Protein AF-A0A9D8MTD0-F1 (afdb_monomer_lite)

pLDDT: mean 88.59, std 18.64, range [21.0, 98.81]

Foldseek 3Di:
DDFDDDVVDDGDDDDDDPDDPDDPPDDDPPQPDADDDDDDDVVQVWAWDPDPDPDNNDTGTDRVLVVVLQCDFAAWNDFALFDWDQAPVLKIKTKTAFTWWGGFDPDPVRDNPATDTAGMFIWIFHADPVSHRHRDNVRTQTPFQALDCDDNPDHRHRYGAHPDAQPPFPDDPVCSNNRDYGDAKGWDWFDWDADPQKIKTKTFIFGQDDPDGGATAAIKIWIAHCPDDRPDPRHRDTPDMDSPLPRGDRFQFRSEWDCDPVFKIKTKGWDWACPDPPDPGTFTAIFIKIAPGSPPSHQIWGFWADPVRDTDTDRDDDDPVGRSSRGPDPARFGDWYWDDDDQKIKTWTHHPPVHPDIDIDIDSPD

Secondary structure (DSSP, 8-state):
-----BTTTB---------------S---TTS-PPPPP---GGG-EEEE---SS-TT--EEEEHHHHHHH--SEEEEEES--EEEE-TTS-EEEEESSEEEEEE-SSTT--EEEEE--S-EEEEEPB-TTSSBP-SGGGEEE--EESBSS-TTSTTBT-EE-SS--TT-SS-HHHHHTT---SSEEEEEEEEEEETTEEEEEEEEEE--SSSSSEEEEEEEEEEE--S-TTSSSTT-EEEEEEEEES--SS-TTSEEEE-TTS-EEEEEEEEE-SSTT-SS-EEEEEEEEESSSSTTSPEEEEEE-TTS-EEEESSPPPHHHHHH--S-SS-EEEEEEEEETTEEEEEEEETTT-S-EEEEEES--

Radius of gyration: 21.89 Å; chains: 1; bounding box: 50×55×57 Å

Sequence (366 aa):
MRYFLLFSLFCFLPFSRARAQGDLTHEVEADTLRWPVPHPDASWKLEYLPHNNANHNVYVYKDKLYDGLFTRTLGWNGGDGVQTTALPDGNVFWSFNDSFYGKATNNPTRIRQSCNFPRNTIMVQTPGDDGLPGTKTTNLKWLADFVQRTNSSGSGYYHARTHLRHPKGEKTDAQIRNGEIDQTYLYWAGDGTVVDGQLQVLWAGVYNGTENLMQSDNRALAIYSLEGKPGSSTYLKLLSVDHNFFEKDPIGYGQTLWEDEDGHTYLYACNQFKKNPDDALNTSSPVVARSQTHDLRSPWEYYVADANGNFHWQSTYPTTTEVNRSAISSRSVSTAWVFKEDDWYYMTAQGYVFGKQLYIMRSRNP

Structure (mmCIF, N/CA/C/O backbone):
data_AF-A0A9D8MTD0-F1
#
_entry.id   AF-A0A9D8MTD0-F1
#
loop_
_atom_site.group_PDB
_atom_site.id
_atom_site.type_symbol
_atom_site.label_atom_id
_atom_site.label_alt_id
_atom_site.label_comp_id
_atom_site.label_asym_id
_atom_site.label_entity_id
_atom_site.label_seq_id
_atom_site.pdbx_PDB_ins_code
_atom_site.Cartn_x
_atom_site.Cartn_y
_atom_site.Cartn_z
_atom_site.occupancy
_atom_site.B_iso_or_equiv
_atom_site.auth_seq_id
_atom_site.auth_comp_id
_atom_site.auth_asym_id
_atom_site.auth_atom_id
_atom_site.pdbx_PDB_model_num
ATOM 1 N N . MET A 1 1 ? -15.990 -15.022 -4.631 1.00 21.00 1 MET A N 1
ATOM 2 C CA . MET A 1 1 ? -14.686 -15.709 -4.503 1.00 21.00 1 MET A CA 1
ATOM 3 C C . MET A 1 1 ? -13.608 -14.727 -4.920 1.00 21.00 1 MET A C 1
ATOM 5 O O . MET A 1 1 ? -13.395 -14.543 -6.110 1.00 21.00 1 MET A O 1
ATOM 9 N N . ARG A 1 2 ? -13.031 -14.004 -3.957 1.00 23.52 2 ARG A N 1
ATOM 10 C CA . ARG A 1 2 ? -11.928 -13.060 -4.178 1.00 23.52 2 ARG A CA 1
ATOM 11 C C . ARG A 1 2 ? -10.655 -13.721 -3.643 1.00 23.52 2 ARG A C 1
ATOM 13 O O . ARG A 1 2 ? -10.682 -14.273 -2.548 1.00 23.52 2 ARG A O 1
ATOM 20 N N . TYR A 1 3 ? -9.587 -13.724 -4.433 1.00 24.22 3 TYR A N 1
ATOM 21 C CA . TYR A 1 3 ? -8.282 -14.237 -4.020 1.00 24.22 3 TYR A CA 1
ATOM 22 C C . TYR A 1 3 ? -7.582 -13.159 -3.184 1.00 24.22 3 TYR A C 1
ATOM 24 O O . TYR A 1 3 ? -7.272 -12.093 -3.709 1.00 24.22 3 TYR A O 1
ATOM 32 N N . PHE A 1 4 ? -7.346 -13.423 -1.898 1.00 27.61 4 PHE A N 1
ATOM 33 C CA . PHE A 1 4 ? -6.480 -12.598 -1.054 1.00 27.61 4 PHE A CA 1
ATOM 34 C C . PHE A 1 4 ? -5.044 -13.130 -1.153 1.00 27.61 4 PHE A C 1
ATOM 36 O O . PHE A 1 4 ? -4.772 -14.257 -0.740 1.00 27.61 4 PHE A O 1
ATOM 43 N N . LEU A 1 5 ? -4.125 -12.333 -1.709 1.00 27.44 5 LEU A N 1
ATOM 44 C CA . LEU A 1 5 ? -2.683 -12.593 -1.664 1.00 27.44 5 LEU A CA 1
ATOM 45 C C . LEU A 1 5 ? -2.026 -11.608 -0.697 1.00 27.44 5 LEU A C 1
ATOM 47 O O . LEU A 1 5 ? -1.691 -10.481 -1.053 1.00 27.44 5 LEU A O 1
ATOM 51 N N . LEU A 1 6 ? -1.830 -12.050 0.543 1.00 27.41 6 LEU A N 1
ATOM 52 C CA . LEU A 1 6 ? -1.091 -11.298 1.547 1.00 27.41 6 LEU A CA 1
ATOM 53 C C . LEU A 1 6 ? 0.415 -11.596 1.420 1.00 27.41 6 LEU A C 1
ATOM 55 O O . LEU A 1 6 ? 0.845 -12.734 1.618 1.00 27.41 6 LEU A O 1
ATOM 59 N N . PHE A 1 7 ? 1.226 -10.574 1.121 1.00 35.91 7 PHE A N 1
ATOM 60 C CA . PHE A 1 7 ? 2.695 -10.621 1.210 1.00 35.91 7 PHE A CA 1
ATOM 61 C C . PHE A 1 7 ? 3.149 -10.098 2.586 1.00 35.91 7 PHE A C 1
ATOM 63 O O . PHE A 1 7 ? 3.743 -9.043 2.739 1.00 35.91 7 PHE A O 1
ATOM 70 N N . SER A 1 8 ? 2.779 -10.786 3.662 1.00 27.61 8 SER A N 1
ATOM 71 C CA . SER A 1 8 ? 3.670 -11.737 4.333 1.00 27.61 8 SER A CA 1
ATOM 72 C C . SER A 1 8 ? 3.089 -13.145 4.242 1.00 27.61 8 SER A C 1
ATOM 74 O O . SER A 1 8 ? 2.338 -13.564 5.109 1.00 27.61 8 SER A O 1
ATOM 76 N N . LEU A 1 9 ? 3.417 -13.822 3.144 1.00 33.41 9 LEU A N 1
ATOM 77 C CA . LEU A 1 9 ? 3.123 -15.214 2.810 1.00 33.41 9 LEU A CA 1
ATOM 78 C C . LEU A 1 9 ? 2.033 -15.933 3.635 1.00 33.41 9 LEU A C 1
ATOM 80 O O . LEU A 1 9 ? 2.331 -16.812 4.441 1.00 33.41 9 LEU A O 1
ATOM 84 N N . PHE A 1 10 ? 0.766 -15.630 3.359 1.00 31.62 10 PHE A N 1
ATOM 85 C CA . PHE A 1 10 ? -0.343 -16.535 3.666 1.00 31.62 10 PHE A CA 1
ATOM 86 C C . PHE A 1 10 ? -1.367 -16.486 2.527 1.00 31.62 10 PHE A C 1
ATOM 88 O O . PHE A 1 10 ? -2.197 -15.585 2.457 1.00 31.62 10 PHE A O 1
ATOM 95 N N . CYS A 1 11 ? -1.306 -17.467 1.624 1.00 26.83 11 CYS A N 1
ATOM 96 C CA . CYS A 1 11 ? -2.447 -17.822 0.783 1.00 26.83 11 CYS A CA 1
ATOM 97 C C . CYS A 1 11 ? -3.346 -18.755 1.599 1.00 26.83 11 CYS A C 1
ATOM 99 O O . CYS A 1 11 ? -2.949 -19.885 1.894 1.00 26.83 11 CYS A O 1
ATOM 101 N N . PHE A 1 12 ? -4.555 -18.313 1.942 1.00 28.84 12 PHE A N 1
ATOM 102 C CA . PHE A 1 12 ? -5.610 -19.243 2.334 1.00 28.84 12 PHE A CA 1
ATOM 103 C C . PHE A 1 12 ? -6.118 -19.928 1.062 1.00 28.84 12 PHE A C 1
ATOM 105 O O . PHE A 1 12 ? -6.697 -19.294 0.181 1.00 28.84 12 PHE A O 1
ATOM 112 N N . LEU A 1 13 ? -5.832 -21.223 0.923 1.00 25.95 13 LEU A N 1
ATOM 113 C CA . LEU A 1 13 ? -6.377 -22.034 -0.162 1.00 25.95 13 LEU A CA 1
ATOM 114 C C . LEU A 1 13 ? -7.880 -22.243 0.074 1.00 25.95 13 LEU A C 1
ATOM 116 O O . LEU A 1 13 ? -8.247 -22.685 1.165 1.00 25.95 13 LEU A O 1
ATOM 120 N N . PRO A 1 14 ? -8.754 -22.016 -0.923 1.00 24.61 14 PRO A N 1
ATOM 121 C CA . PRO A 1 14 ? -10.145 -22.425 -0.820 1.00 24.61 14 PRO A CA 1
ATOM 122 C C . PRO A 1 14 ? -10.208 -23.957 -0.884 1.00 24.61 14 PRO A C 1
ATOM 124 O O . PRO A 1 14 ? -10.079 -24.553 -1.953 1.00 24.61 14 PRO A O 1
ATOM 127 N N . PHE A 1 15 ? -10.397 -24.622 0.257 1.00 28.58 15 PHE A N 1
ATOM 128 C CA . PHE A 1 15 ? -10.747 -26.041 0.262 1.00 28.58 15 PHE A CA 1
ATOM 129 C C . PHE A 1 15 ? -12.223 -26.203 -0.117 1.00 28.58 15 PHE A C 1
ATOM 131 O O . PHE A 1 15 ? -13.122 -25.618 0.486 1.00 28.58 15 PHE A O 1
ATOM 138 N N . SER A 1 16 ? -12.485 -27.036 -1.124 1.00 27.06 16 SER A N 1
ATOM 139 C CA . SER A 1 16 ? -13.826 -27.515 -1.451 1.00 27.06 16 SER A CA 1
ATOM 140 C C . SER A 1 16 ? -14.467 -28.169 -0.221 1.00 27.06 16 SER A C 1
ATOM 142 O O . SER A 1 16 ? -13.883 -29.081 0.366 1.00 27.06 16 SER A O 1
ATOM 144 N N . ARG A 1 17 ? -15.677 -27.716 0.136 1.00 29.31 17 ARG A N 1
ATOM 145 C CA . ARG A 1 17 ? -16.521 -28.228 1.229 1.00 29.31 17 ARG A CA 1
ATOM 146 C C . ARG A 1 17 ? -16.518 -29.761 1.314 1.00 29.31 17 ARG A C 1
ATOM 148 O O . ARG A 1 17 ? -17.195 -30.423 0.531 1.00 29.31 17 ARG A O 1
ATOM 155 N N . ALA A 1 18 ? -15.892 -30.305 2.354 1.00 26.88 18 ALA A N 1
ATOM 156 C CA . ALA A 1 18 ? -16.340 -31.550 2.968 1.00 26.88 18 ALA A CA 1
ATOM 157 C C . ALA A 1 18 ? -17.270 -31.170 4.129 1.00 26.88 18 ALA A C 1
ATOM 159 O O . ALA A 1 18 ? -16.836 -30.712 5.182 1.00 26.88 18 ALA A O 1
ATOM 160 N N . ARG A 1 19 ? -18.580 -31.278 3.896 1.00 28.72 19 ARG A N 1
ATOM 161 C CA . ARG A 1 19 ? -19.628 -30.973 4.874 1.00 28.72 19 ARG A CA 1
ATOM 162 C C . ARG A 1 19 ? -19.646 -32.086 5.928 1.00 28.72 19 ARG A C 1
ATOM 164 O O . ARG A 1 19 ? -20.266 -33.119 5.705 1.00 28.72 19 ARG A O 1
ATOM 171 N N . ALA A 1 20 ? -18.983 -31.889 7.063 1.00 30.42 20 ALA A N 1
ATOM 172 C CA . ALA A 1 20 ? -19.260 -32.692 8.249 1.00 30.42 20 ALA A CA 1
ATOM 173 C C . ALA A 1 20 ? -20.511 -32.108 8.921 1.00 30.42 20 ALA A C 1
ATOM 175 O O . ALA A 1 20 ? -20.447 -31.105 9.624 1.00 30.42 20 ALA A O 1
ATOM 176 N N . GLN A 1 21 ? -21.677 -32.692 8.637 1.00 31.89 21 GLN A N 1
ATOM 177 C CA . GLN A 1 21 ? -22.849 -32.523 9.493 1.00 31.89 21 GLN A CA 1
ATOM 178 C C . GLN A 1 21 ? -22.559 -33.243 10.813 1.00 31.89 21 GLN A C 1
ATOM 180 O O . GLN A 1 21 ? -22.499 -34.468 10.850 1.00 31.89 21 GLN A O 1
ATOM 185 N N . GLY A 1 22 ? -22.363 -32.475 11.878 1.00 29.84 22 GLY A N 1
ATOM 186 C CA . GLY A 1 22 ? -22.233 -32.978 13.237 1.00 29.84 22 GLY A CA 1
ATOM 187 C C . GLY A 1 22 ? -22.538 -31.848 14.205 1.00 29.84 22 GLY A C 1
ATOM 188 O O . GLY A 1 22 ? -21.856 -30.829 14.197 1.00 29.84 22 GLY A O 1
ATOM 189 N N . ASP A 1 23 ? -23.607 -32.019 14.969 1.00 33.50 23 ASP A N 1
ATOM 190 C CA . ASP A 1 23 ? -24.075 -31.124 16.022 1.00 33.50 23 ASP A CA 1
ATOM 191 C C . ASP A 1 23 ? -22.953 -30.930 17.065 1.00 33.50 23 ASP A C 1
ATOM 193 O O . ASP A 1 23 ? -22.562 -31.877 17.750 1.00 33.50 23 ASP A O 1
ATOM 197 N N . LEU A 1 24 ? -22.359 -29.735 17.143 1.00 37.22 24 LEU A N 1
ATOM 198 C CA . LEU A 1 24 ? -21.260 -29.431 18.069 1.00 37.22 24 LEU A CA 1
ATOM 199 C C . LEU A 1 24 ? -21.817 -28.854 19.376 1.00 37.22 24 LEU A C 1
ATOM 201 O O . LEU A 1 24 ? -21.651 -27.674 19.672 1.00 37.22 24 LEU A O 1
ATOM 205 N N . THR A 1 25 ? -22.462 -29.702 20.179 1.00 34.28 25 THR A N 1
ATOM 206 C CA . THR A 1 25 ? -22.803 -29.406 21.585 1.00 34.28 25 THR A CA 1
ATOM 207 C C . THR A 1 25 ? -21.824 -30.024 22.584 1.00 34.28 25 THR A C 1
ATOM 209 O O . THR A 1 25 ? -22.186 -30.265 23.732 1.00 34.28 25 THR A O 1
ATOM 212 N N . HIS A 1 26 ? -20.576 -30.278 22.187 1.00 34.25 26 HIS A N 1
ATOM 213 C CA . HIS A 1 26 ? -19.542 -30.746 23.107 1.00 34.25 26 HIS A CA 1
ATOM 214 C C . HIS A 1 26 ? -18.204 -30.062 22.820 1.00 34.25 26 HIS A C 1
ATOM 216 O O . HIS A 1 26 ? -17.711 -30.096 21.693 1.00 34.25 26 HIS A O 1
ATOM 222 N N . GLU A 1 27 ? -17.625 -29.453 23.859 1.00 41.53 27 GLU A N 1
ATOM 223 C CA . GLU A 1 27 ? -16.211 -29.084 23.925 1.00 41.53 27 GLU A CA 1
ATOM 224 C C . GLU A 1 27 ? -15.374 -30.358 23.754 1.00 41.53 27 GLU A C 1
ATOM 226 O O . GLU A 1 27 ? -15.058 -31.062 24.709 1.00 41.53 27 GLU A O 1
ATOM 231 N N . VAL A 1 28 ? -15.064 -30.705 22.507 1.00 39.94 28 VAL A N 1
ATOM 232 C CA . VAL A 1 28 ? -14.014 -31.674 22.206 1.00 39.94 28 VAL A CA 1
ATOM 233 C C . VAL A 1 28 ? -12.696 -30.941 22.410 1.00 39.94 28 VAL A C 1
ATOM 235 O O . VAL A 1 28 ? -12.457 -29.917 21.769 1.00 39.94 28 VAL A O 1
ATOM 238 N N . GLU A 1 29 ? -11.866 -31.453 23.319 1.00 39.94 29 GLU A N 1
ATOM 239 C CA . GLU A 1 29 ? -10.494 -31.003 23.554 1.00 39.94 29 GLU A CA 1
ATOM 240 C C . GLU A 1 29 ? -9.766 -30.811 22.214 1.00 39.94 29 GLU A C 1
ATOM 242 O O . GLU A 1 29 ? -9.379 -31.770 21.538 1.00 39.94 29 GLU A O 1
ATOM 247 N N . ALA A 1 30 ? -9.597 -29.548 21.816 1.00 50.66 30 ALA A N 1
ATOM 248 C CA . ALA A 1 30 ? -9.030 -29.158 20.527 1.00 50.66 30 ALA A CA 1
ATOM 249 C C . ALA A 1 30 ? -7.583 -29.655 20.315 1.00 50.66 30 ALA A C 1
ATOM 251 O O . ALA A 1 30 ? -7.097 -29.654 19.185 1.00 50.66 30 ALA A O 1
ATOM 252 N N . ASP A 1 31 ? -6.918 -30.134 21.372 1.00 49.91 31 ASP A N 1
ATOM 253 C CA . ASP A 1 31 ? -5.525 -30.595 21.366 1.00 49.91 31 ASP A CA 1
ATOM 254 C C . ASP A 1 31 ? -5.308 -31.990 20.748 1.00 49.91 31 ASP A C 1
ATOM 256 O O . ASP A 1 31 ? -4.165 -32.382 20.502 1.00 49.91 31 ASP A O 1
ATOM 260 N N . THR A 1 32 ? -6.369 -32.746 20.437 1.00 53.53 32 THR A N 1
ATOM 261 C CA . THR A 1 32 ? -6.240 -34.078 19.801 1.00 53.53 32 THR A CA 1
ATOM 262 C C . THR A 1 32 ? -6.579 -34.102 18.310 1.00 53.53 32 THR A C 1
ATOM 264 O O . THR A 1 32 ? -6.216 -35.053 17.610 1.00 53.53 32 THR A O 1
ATOM 267 N N . LEU A 1 33 ? -7.223 -33.056 17.784 1.00 62.81 33 LEU A N 1
ATOM 268 C CA . LEU A 1 33 ? -7.620 -32.998 16.381 1.00 62.81 33 LEU A CA 1
ATOM 269 C C . LEU A 1 33 ? -6.403 -32.659 15.511 1.00 62.81 33 LEU A C 1
ATOM 271 O O . LEU A 1 33 ? -5.931 -31.524 15.518 1.00 62.81 33 LEU A O 1
ATOM 275 N N . ARG A 1 34 ? -5.897 -33.630 14.743 1.00 67.75 34 ARG A N 1
ATOM 276 C CA . ARG A 1 34 ? -4.862 -33.395 13.725 1.00 67.75 34 ARG A CA 1
ATOM 277 C C . ARG A 1 34 ? -5.495 -33.232 12.356 1.00 67.75 34 ARG A C 1
ATOM 279 O O . ARG A 1 34 ? -6.115 -34.159 11.839 1.00 67.75 34 ARG A O 1
ATOM 286 N N . TRP A 1 35 ? -5.311 -32.062 11.763 1.00 75.56 35 TRP A N 1
ATOM 287 C CA . TRP A 1 35 ? -5.749 -31.797 10.400 1.00 75.56 35 TRP A CA 1
ATOM 288 C C . TRP A 1 35 ? -4.826 -32.526 9.416 1.00 75.56 35 TRP A C 1
ATOM 290 O O . TRP A 1 35 ? -3.613 -32.580 9.660 1.00 75.56 35 TRP A O 1
ATOM 300 N N . PRO A 1 36 ? -5.359 -33.084 8.310 1.00 79.06 36 PRO A N 1
ATOM 301 C CA . PRO A 1 36 ? -4.535 -33.706 7.282 1.00 79.06 36 PRO A CA 1
ATOM 302 C C . PRO A 1 36 ? -3.443 -32.751 6.799 1.00 79.06 36 PRO A C 1
ATOM 304 O O . PRO A 1 36 ? -3.685 -31.554 6.637 1.00 79.06 36 PRO A O 1
ATOM 307 N N . VAL A 1 37 ? -2.248 -33.289 6.549 1.00 80.44 37 VAL A N 1
ATOM 308 C CA . VAL A 1 37 ? -1.161 -32.510 5.950 1.00 80.44 37 VAL A CA 1
ATOM 309 C C . VAL A 1 37 ? -1.610 -32.048 4.559 1.00 80.44 37 VAL A C 1
ATOM 311 O O . VAL A 1 37 ? -2.029 -32.889 3.760 1.00 80.44 37 VAL A O 1
ATOM 314 N N . PRO A 1 38 ? -1.535 -30.745 4.236 1.00 86.38 38 PRO A N 1
ATOM 315 C CA . PRO A 1 38 ? -1.864 -30.265 2.906 1.00 86.38 38 PRO A CA 1
ATOM 316 C C . PRO A 1 38 ? -0.935 -30.878 1.856 1.00 86.38 38 PRO A C 1
ATOM 318 O O . PRO A 1 38 ? 0.280 -30.962 2.051 1.00 86.38 38 PRO A O 1
ATOM 321 N N . HIS A 1 39 ? -1.505 -31.246 0.710 1.00 87.69 39 HIS A N 1
ATOM 322 C CA . HIS A 1 39 ? -0.771 -31.698 -0.471 1.00 87.69 39 HIS A CA 1
ATOM 323 C C . HIS A 1 39 ? -0.873 -30.628 -1.569 1.00 87.69 39 HIS A C 1
ATOM 325 O O . HIS A 1 39 ? -1.695 -30.772 -2.475 1.00 87.69 39 HIS A O 1
ATOM 331 N N . PRO A 1 40 ? -0.114 -29.517 -1.462 1.00 89.69 40 PRO A N 1
ATOM 332 C CA . PRO A 1 40 ? -0.152 -28.456 -2.460 1.00 89.69 40 PRO A CA 1
ATOM 333 C C . PRO A 1 40 ? 0.348 -28.961 -3.815 1.00 89.69 40 PRO A C 1
ATOM 335 O O . PRO A 1 40 ? 1.186 -29.864 -3.885 1.00 89.69 40 PRO A O 1
ATOM 338 N N . ASP A 1 41 ? -0.137 -28.342 -4.888 1.00 89.62 41 ASP A N 1
ATOM 339 C CA . ASP A 1 41 ? 0.343 -28.635 -6.234 1.00 89.62 41 ASP A CA 1
ATOM 340 C C . ASP A 1 41 ? 1.851 -28.338 -6.331 1.00 89.62 41 ASP A C 1
ATOM 342 O O . ASP A 1 41 ? 2.328 -27.267 -5.940 1.00 89.62 41 ASP A O 1
ATOM 346 N N . ALA A 1 42 ? 2.625 -29.290 -6.859 1.00 91.69 42 ALA A N 1
ATOM 347 C CA . ALA A 1 42 ? 4.074 -29.154 -6.990 1.00 91.69 42 ALA A CA 1
ATOM 348 C C . ALA A 1 42 ? 4.484 -27.954 -7.869 1.00 91.69 42 ALA A C 1
ATOM 350 O O . ALA A 1 42 ? 5.565 -27.386 -7.684 1.00 91.69 42 ALA A O 1
ATOM 351 N N . SER A 1 43 ? 3.623 -27.535 -8.803 1.00 89.31 43 SER A N 1
ATOM 352 C CA . SER A 1 43 ? 3.834 -26.362 -9.656 1.00 89.31 43 SER A CA 1
ATOM 353 C C . SER A 1 43 ? 3.869 -25.042 -8.878 1.00 89.31 43 SER A C 1
ATOM 355 O O . SER A 1 43 ? 4.493 -24.088 -9.348 1.00 89.31 43 SER A O 1
ATOM 357 N N . TRP A 1 44 ? 3.305 -24.995 -7.666 1.00 90.88 44 TRP A N 1
ATOM 358 C CA . TRP A 1 44 ? 3.348 -23.821 -6.786 1.00 90.88 44 TRP A CA 1
ATOM 359 C C . TRP A 1 44 ? 4.721 -23.614 -6.133 1.00 90.88 44 TRP A C 1
ATOM 361 O O . TRP A 1 44 ? 4.981 -22.560 -5.564 1.00 90.88 44 TRP A O 1
ATOM 371 N N . LYS A 1 45 ? 5.629 -24.599 -6.230 1.00 93.62 45 LYS A N 1
ATOM 372 C CA . LYS A 1 45 ? 7.001 -24.537 -5.688 1.00 93.62 45 LYS A CA 1
ATOM 373 C C . LYS A 1 45 ? 7.053 -24.124 -4.210 1.00 93.62 45 LYS A C 1
ATOM 375 O O . LYS A 1 45 ? 7.940 -23.376 -3.796 1.00 93.62 45 LYS A O 1
ATOM 380 N N . LEU A 1 46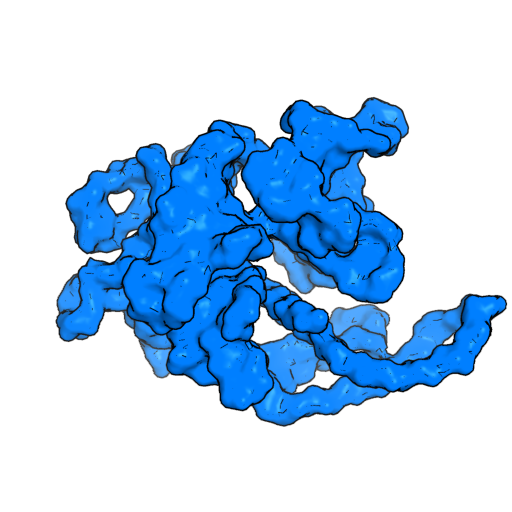 ? 6.105 -24.610 -3.415 1.00 94.31 46 LEU A N 1
ATOM 381 C CA . LEU A 1 46 ? 6.064 -24.353 -1.981 1.00 94.31 46 LEU A CA 1
ATOM 382 C C . LEU A 1 46 ? 7.111 -25.210 -1.253 1.00 94.31 46 LEU A C 1
ATOM 384 O O . LEU A 1 46 ? 7.104 -26.436 -1.346 1.00 94.31 46 LEU A O 1
ATOM 388 N N . GLU A 1 47 ? 8.008 -24.567 -0.507 1.00 93.56 47 GLU A N 1
ATOM 389 C CA . GLU A 1 47 ? 8.989 -25.231 0.360 1.00 93.56 47 GLU A CA 1
ATOM 390 C C . GLU A 1 47 ? 8.450 -25.243 1.792 1.00 93.56 47 GLU A C 1
ATOM 392 O O . GLU A 1 47 ? 8.346 -24.192 2.422 1.00 93.56 47 GLU A O 1
ATOM 397 N N . TYR A 1 48 ? 8.088 -26.418 2.308 1.00 89.88 48 TYR A N 1
ATOM 398 C CA . TYR A 1 48 ? 7.547 -26.543 3.662 1.00 89.88 48 TYR A CA 1
ATOM 399 C C . TYR A 1 48 ? 8.552 -26.077 4.718 1.00 89.88 48 TYR A C 1
ATOM 401 O O . TYR A 1 48 ? 9.718 -26.479 4.704 1.00 89.88 48 TYR A O 1
ATOM 409 N N . LEU A 1 49 ? 8.082 -25.260 5.661 1.00 87.19 49 LEU A N 1
ATOM 410 C CA . LEU A 1 49 ? 8.845 -24.876 6.836 1.00 87.19 49 LEU A CA 1
ATOM 411 C C . LEU A 1 49 ? 8.471 -25.807 7.993 1.00 87.19 49 LEU A C 1
ATOM 413 O O . LEU A 1 49 ? 7.344 -25.729 8.488 1.00 87.19 49 LEU A O 1
ATOM 417 N N . PRO A 1 50 ? 9.386 -26.693 8.433 1.00 76.38 50 PRO A N 1
ATOM 418 C CA . PRO A 1 50 ? 9.100 -27.593 9.539 1.00 76.38 50 PRO A CA 1
ATOM 419 C C . PRO A 1 50 ? 8.766 -26.795 10.801 1.00 76.38 50 PRO A C 1
ATOM 421 O O . PRO A 1 50 ? 9.397 -25.775 11.079 1.00 76.38 50 PRO A O 1
ATOM 424 N N . HIS A 1 51 ? 7.754 -27.274 11.533 1.00 67.81 51 HIS A N 1
ATOM 425 C CA . HIS A 1 51 ? 7.147 -26.608 12.685 1.00 67.81 51 HIS A CA 1
ATOM 426 C C . HIS A 1 51 ? 8.169 -25.914 13.601 1.00 67.81 51 HIS A C 1
ATOM 428 O O . HIS A 1 51 ? 8.914 -26.558 14.335 1.00 67.81 51 HIS A O 1
ATOM 434 N N . ASN A 1 52 ? 8.128 -24.584 13.616 1.00 62.19 52 ASN A N 1
ATOM 435 C CA . ASN A 1 52 ? 8.629 -23.741 14.703 1.00 62.19 52 ASN A CA 1
ATOM 436 C C . ASN A 1 52 ? 7.473 -23.143 15.535 1.00 62.19 52 ASN A C 1
ATOM 438 O O . ASN A 1 52 ? 7.703 -22.290 16.391 1.00 62.19 52 ASN A O 1
ATOM 442 N N . ASN A 1 53 ? 6.239 -23.591 15.276 1.00 57.91 53 ASN A N 1
ATOM 443 C CA . ASN A 1 53 ? 5.004 -23.074 15.854 1.00 57.91 53 ASN A CA 1
ATOM 444 C C . ASN A 1 53 ? 4.456 -24.040 16.910 1.00 57.91 53 ASN A C 1
ATOM 446 O O . ASN A 1 53 ? 4.561 -25.254 16.757 1.00 57.91 53 ASN A O 1
ATOM 450 N N . ALA A 1 54 ? 3.805 -23.503 17.944 1.00 59.44 54 ALA A N 1
ATOM 451 C CA . ALA A 1 54 ? 3.190 -24.296 19.013 1.00 59.44 54 ALA A CA 1
ATOM 452 C C . ALA A 1 54 ? 1.942 -25.093 18.570 1.00 59.44 54 ALA A C 1
ATOM 454 O O . ALA A 1 54 ? 1.495 -25.967 19.303 1.00 59.44 54 ALA A O 1
ATOM 455 N N . ASN A 1 55 ? 1.370 -24.801 17.392 1.00 73.44 55 ASN A N 1
ATOM 456 C CA . ASN A 1 55 ? 0.155 -25.448 16.892 1.00 73.44 55 ASN A CA 1
ATOM 457 C C . ASN A 1 55 ? 0.470 -26.391 15.718 1.00 73.44 55 ASN A C 1
ATOM 459 O O . ASN A 1 55 ? 0.890 -25.946 14.650 1.00 73.44 55 ASN A O 1
ATOM 463 N N . HIS A 1 56 ? 0.219 -27.687 15.920 1.00 73.81 56 HIS A N 1
ATOM 464 C CA . HIS A 1 56 ? 0.467 -28.762 14.951 1.00 73.81 56 HIS A CA 1
ATOM 465 C C . HIS A 1 56 ? -0.484 -28.775 13.741 1.00 73.81 56 HIS A C 1
ATOM 467 O O . HIS A 1 56 ? -0.285 -29.569 12.826 1.00 73.81 56 HIS A O 1
ATOM 473 N N . ASN A 1 57 ? -1.507 -27.918 13.726 1.00 83.56 57 ASN A N 1
ATOM 474 C CA . ASN A 1 57 ? -2.471 -27.804 12.630 1.00 83.56 57 ASN A CA 1
ATOM 475 C C . ASN A 1 57 ? -2.191 -26.617 11.697 1.00 83.56 57 ASN A C 1
ATOM 477 O O . ASN A 1 57 ? -2.989 -26.338 10.805 1.00 83.56 57 ASN A O 1
ATOM 481 N N . VAL A 1 58 ? -1.077 -25.904 11.893 1.00 85.81 58 VAL A N 1
ATOM 482 C CA . VAL A 1 58 ? -0.684 -24.762 11.058 1.00 85.81 58 VAL A CA 1
ATOM 483 C C . VAL A 1 58 ? 0.517 -25.140 10.202 1.00 85.81 58 VAL A C 1
ATOM 485 O O . VAL A 1 58 ? 1.616 -25.366 10.709 1.00 85.81 58 VAL A O 1
ATOM 488 N N . TYR A 1 59 ? 0.314 -25.142 8.887 1.00 86.62 59 TYR A N 1
ATOM 489 C CA . TYR A 1 59 ? 1.340 -25.457 7.899 1.00 86.62 59 TYR A CA 1
ATOM 490 C C . TYR A 1 59 ? 1.815 -24.176 7.218 1.00 86.62 59 TYR A C 1
ATOM 492 O O . TYR A 1 59 ? 1.016 -23.434 6.653 1.00 86.62 59 TYR A O 1
ATOM 500 N N . VAL A 1 60 ? 3.121 -23.919 7.274 1.00 88.56 60 VAL A N 1
ATOM 501 C CA . VAL A 1 60 ? 3.743 -22.726 6.688 1.00 88.56 60 VAL A CA 1
ATOM 502 C C . VAL A 1 60 ? 4.718 -23.167 5.607 1.00 88.56 60 VAL A C 1
ATOM 504 O O . VAL A 1 60 ? 5.438 -24.153 5.767 1.00 88.56 60 VAL A O 1
ATOM 507 N N . TYR A 1 61 ? 4.754 -22.429 4.506 1.00 91.69 61 TYR A N 1
ATOM 508 C CA . TYR A 1 61 ? 5.631 -22.696 3.373 1.00 91.69 61 TYR A CA 1
ATOM 509 C C . TYR A 1 61 ? 6.402 -21.424 3.024 1.00 91.69 61 TYR A C 1
ATOM 511 O O . TYR A 1 61 ? 5.970 -20.335 3.379 1.00 91.69 61 TYR A O 1
ATOM 519 N N . LYS A 1 62 ? 7.534 -21.542 2.331 1.00 93.94 62 LYS A N 1
ATOM 520 C CA . LYS A 1 62 ? 8.099 -20.452 1.526 1.00 93.94 62 LYS A CA 1
ATOM 521 C C . LYS A 1 62 ? 7.589 -20.604 0.102 1.00 93.94 62 LYS A C 1
ATOM 523 O O . LYS A 1 62 ? 7.714 -21.686 -0.473 1.00 93.94 62 LYS A O 1
ATOM 528 N N . ASP A 1 63 ? 7.085 -19.531 -0.485 1.00 95.38 63 ASP A N 1
ATOM 529 C CA . ASP A 1 63 ? 6.689 -19.530 -1.889 1.00 95.38 63 ASP A CA 1
ATOM 530 C C . ASP A 1 63 ? 7.918 -19.253 -2.764 1.00 95.38 63 ASP A C 1
ATOM 532 O O . ASP A 1 63 ? 8.320 -18.109 -2.991 1.00 95.38 63 ASP A O 1
ATOM 536 N N . LYS A 1 64 ? 8.556 -20.322 -3.252 1.00 95.75 64 LYS A N 1
ATOM 537 C CA . LYS A 1 64 ? 9.755 -20.185 -4.090 1.00 95.75 64 LYS A CA 1
ATOM 538 C C . LYS A 1 64 ? 9.425 -19.693 -5.497 1.00 95.75 64 LYS A C 1
ATOM 540 O O . LYS A 1 64 ? 10.333 -19.256 -6.211 1.00 95.75 64 LYS A O 1
ATOM 545 N N . LEU A 1 65 ? 8.161 -19.769 -5.913 1.00 94.31 65 LEU A N 1
ATOM 546 C CA . LEU A 1 65 ? 7.710 -19.237 -7.190 1.00 94.31 65 LEU A CA 1
ATOM 547 C C . LEU A 1 65 ? 7.716 -17.707 -7.143 1.00 94.31 65 LEU A C 1
ATOM 549 O O . LEU A 1 65 ? 8.350 -17.077 -7.992 1.00 94.31 65 LEU A O 1
ATOM 553 N N . TYR A 1 66 ? 7.114 -17.122 -6.108 1.00 95.00 66 TYR A N 1
ATOM 554 C CA . TYR A 1 66 ? 7.112 -15.678 -5.893 1.00 95.00 66 TYR A CA 1
ATOM 555 C C . TYR A 1 66 ? 8.489 -15.125 -5.506 1.00 95.00 66 TYR A C 1
ATOM 557 O O . TYR A 1 66 ? 8.890 -14.094 -6.053 1.00 95.00 66 TYR A O 1
ATOM 565 N N . ASP A 1 67 ? 9.286 -15.838 -4.698 1.00 95.00 67 ASP A N 1
ATOM 566 C CA . ASP A 1 67 ? 10.700 -15.478 -4.489 1.00 95.00 67 ASP A CA 1
ATOM 567 C C . ASP A 1 67 ? 11.434 -15.324 -5.834 1.00 95.00 67 ASP A C 1
ATOM 569 O O . ASP A 1 67 ? 12.204 -14.381 -6.042 1.00 95.00 67 ASP A O 1
ATOM 573 N N . GLY A 1 68 ? 11.183 -16.244 -6.773 1.00 94.12 68 GLY A N 1
ATOM 574 C CA . GLY A 1 68 ? 11.745 -16.212 -8.121 1.00 94.12 68 GLY A CA 1
ATOM 575 C C . GLY A 1 68 ? 11.250 -15.026 -8.952 1.00 94.12 68 GLY A C 1
ATOM 576 O O . GLY A 1 68 ? 12.060 -14.350 -9.586 1.00 94.12 68 GLY A O 1
ATOM 577 N N . LEU A 1 69 ? 9.946 -14.732 -8.917 1.00 95.69 69 LEU A N 1
ATOM 578 C CA . LEU A 1 69 ? 9.335 -13.602 -9.631 1.00 95.69 69 LEU A CA 1
ATOM 579 C C . LEU A 1 69 ? 9.949 -12.251 -9.241 1.00 95.69 69 LEU A C 1
ATOM 581 O O . LEU A 1 69 ? 10.214 -11.413 -10.109 1.00 95.69 69 LEU A O 1
ATOM 585 N N . PHE A 1 70 ? 10.217 -12.059 -7.948 1.00 96.06 70 PHE A N 1
ATOM 586 C CA . PHE A 1 70 ? 10.770 -10.819 -7.398 1.00 96.06 70 PHE A CA 1
ATOM 587 C C . PHE A 1 70 ? 12.312 -10.839 -7.280 1.00 96.06 70 PHE A C 1
ATOM 589 O O . PHE A 1 70 ? 12.948 -9.828 -6.962 1.00 96.06 70 PHE A O 1
ATOM 596 N N . THR A 1 71 ? 12.974 -11.936 -7.660 1.00 94.62 71 THR A N 1
ATOM 597 C CA . THR A 1 71 ? 14.439 -12.002 -7.812 1.00 94.62 71 THR A CA 1
ATOM 598 C C . THR A 1 71 ? 14.870 -11.524 -9.200 1.00 94.62 71 THR A C 1
ATOM 600 O O . THR A 1 71 ? 15.305 -12.280 -10.063 1.00 94.62 71 THR A O 1
ATOM 603 N N . ARG A 1 72 ? 14.729 -10.214 -9.426 1.00 94.56 72 ARG A N 1
ATOM 604 C CA . ARG A 1 72 ? 15.003 -9.554 -10.712 1.00 94.56 72 ARG A CA 1
ATOM 605 C C . ARG A 1 72 ? 16.386 -8.890 -10.743 1.00 94.56 72 ARG A C 1
ATOM 607 O O . ARG A 1 72 ? 16.902 -8.459 -9.710 1.00 94.56 72 ARG A O 1
ATOM 614 N N . THR A 1 73 ? 16.964 -8.770 -11.939 1.00 94.88 73 THR A N 1
ATOM 615 C CA . THR A 1 73 ? 18.291 -8.160 -12.182 1.00 94.88 73 THR A CA 1
ATOM 616 C C . THR A 1 73 ? 18.244 -6.854 -12.985 1.00 94.88 73 THR A C 1
ATOM 618 O O . THR A 1 73 ? 19.256 -6.160 -13.066 1.00 94.88 73 THR A O 1
ATOM 621 N N . LEU A 1 74 ? 17.088 -6.490 -13.556 1.00 95.56 74 LEU A N 1
ATOM 622 C CA . LEU A 1 74 ? 16.912 -5.279 -14.364 1.00 95.56 74 LEU A CA 1
ATOM 623 C C . LEU A 1 74 ? 15.548 -4.613 -14.118 1.00 95.56 74 LEU A C 1
ATOM 625 O O . LEU A 1 74 ? 14.520 -5.290 -14.117 1.00 95.56 74 LEU A O 1
ATOM 629 N N . GLY A 1 75 ? 15.519 -3.288 -13.960 1.00 97.12 75 GLY A N 1
ATOM 630 C CA . GLY A 1 75 ? 14.337 -2.541 -13.508 1.00 97.12 75 GLY A CA 1
ATOM 631 C C . GLY A 1 75 ? 14.171 -2.673 -11.998 1.00 97.12 75 GLY A C 1
ATOM 632 O O . GLY A 1 75 ? 15.180 -2.655 -11.291 1.00 97.12 75 GLY A O 1
ATOM 633 N N . TRP A 1 76 ? 12.938 -2.842 -11.509 1.00 98.06 76 TRP A N 1
ATOM 634 C CA . TRP A 1 76 ? 12.697 -3.117 -10.089 1.00 98.06 76 TRP A CA 1
ATOM 635 C C . TRP A 1 76 ? 13.460 -4.370 -9.654 1.00 98.06 76 TRP A C 1
ATOM 637 O O . TRP A 1 76 ? 13.316 -5.422 -10.285 1.00 98.06 76 TRP A O 1
ATOM 647 N N . ASN A 1 77 ? 14.279 -4.264 -8.608 1.00 96.19 77 ASN A N 1
ATOM 648 C CA . ASN A 1 77 ? 15.119 -5.363 -8.112 1.00 96.19 77 ASN A CA 1
ATOM 649 C C . ASN A 1 77 ? 15.201 -5.438 -6.572 1.00 96.19 77 ASN A C 1
ATOM 651 O O . ASN A 1 77 ? 16.107 -6.061 -6.008 1.00 96.19 77 ASN A O 1
ATOM 655 N N . GLY A 1 78 ? 14.238 -4.820 -5.895 1.00 95.62 78 GLY A N 1
ATOM 656 C CA . GLY A 1 78 ? 14.049 -4.847 -4.447 1.00 95.62 78 GLY A CA 1
ATOM 657 C C . GLY A 1 78 ? 13.332 -3.583 -3.992 1.00 95.62 78 GLY A C 1
ATOM 658 O O . GLY A 1 78 ? 13.546 -2.530 -4.583 1.00 95.62 78 GLY A O 1
ATOM 659 N N . GLY A 1 79 ? 12.509 -3.668 -2.957 1.00 96.19 79 GLY A N 1
ATOM 660 C CA . GLY A 1 79 ? 11.749 -2.524 -2.468 1.00 96.19 79 GLY A CA 1
ATOM 661 C C . GLY A 1 79 ? 10.925 -2.854 -1.236 1.00 96.19 79 GLY A C 1
ATOM 662 O O . GLY A 1 79 ? 11.033 -3.959 -0.704 1.00 96.19 79 GLY A O 1
ATOM 663 N N . ASP A 1 80 ? 10.133 -1.875 -0.819 1.00 94.12 80 ASP A N 1
ATOM 664 C CA . ASP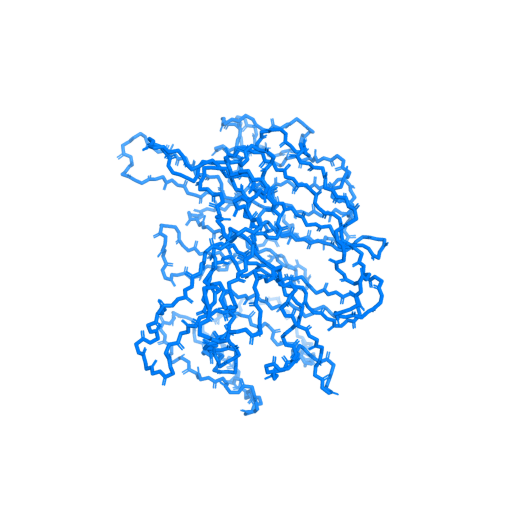 A 1 80 ? 9.318 -1.875 0.396 1.00 94.12 80 ASP A CA 1
ATOM 665 C C . ASP A 1 80 ? 7.803 -1.759 0.092 1.00 94.12 80 ASP A C 1
ATOM 667 O O . ASP A 1 80 ? 7.397 -1.536 -1.054 1.00 94.12 80 ASP A O 1
ATOM 671 N N . GLY A 1 81 ? 6.954 -1.922 1.112 1.00 92.25 81 GLY A N 1
ATOM 672 C CA . GLY A 1 81 ? 5.503 -1.696 1.065 1.00 92.25 81 GLY A CA 1
ATOM 673 C C . GLY A 1 81 ? 4.706 -2.888 0.542 1.00 92.25 81 GLY A C 1
ATOM 674 O O . GLY A 1 81 ? 3.887 -3.432 1.269 1.00 92.25 81 GLY A O 1
ATOM 675 N N . VAL A 1 82 ? 4.984 -3.305 -0.696 1.00 95.75 82 VAL A N 1
ATOM 676 C CA . VAL A 1 82 ? 4.437 -4.492 -1.388 1.00 95.75 82 VAL A CA 1
ATOM 677 C C . VAL A 1 82 ? 2.976 -4.813 -1.020 1.00 95.75 82 VAL A C 1
ATOM 679 O O . VAL A 1 82 ? 2.685 -5.823 -0.378 1.00 95.75 82 VAL A O 1
ATOM 682 N N . GLN A 1 83 ? 2.047 -3.958 -1.446 1.00 95.25 83 GLN A N 1
ATOM 683 C CA . GLN A 1 83 ? 0.609 -4.167 -1.240 1.00 95.25 83 GLN A CA 1
ATOM 684 C C . GLN A 1 83 ? -0.058 -4.600 -2.541 1.00 95.25 83 GLN A C 1
ATOM 686 O O . GLN A 1 83 ? 0.403 -4.243 -3.629 1.00 95.25 83 GLN A O 1
ATOM 691 N N . THR A 1 84 ? -1.139 -5.375 -2.427 1.00 97.06 84 THR A N 1
ATOM 692 C CA . THR A 1 84 ? -1.886 -5.860 -3.588 1.00 97.06 84 THR A CA 1
ATOM 693 C C . THR A 1 84 ? -3.366 -5.537 -3.494 1.00 97.06 84 THR A C 1
ATOM 695 O O . THR A 1 84 ? -3.955 -5.617 -2.422 1.00 97.06 84 THR A O 1
ATOM 698 N N . THR A 1 85 ? -3.968 -5.238 -4.642 1.00 97.69 85 THR A N 1
ATOM 699 C CA . THR A 1 85 ? -5.417 -5.075 -4.788 1.00 97.69 85 THR A CA 1
ATOM 700 C C . THR A 1 85 ? -5.869 -5.889 -5.993 1.00 97.69 85 THR A C 1
ATOM 702 O O . THR A 1 85 ? -5.369 -5.707 -7.108 1.00 97.69 85 THR A O 1
ATOM 705 N N . ALA A 1 86 ? -6.804 -6.814 -5.784 1.00 96.25 86 ALA A N 1
ATOM 706 C CA . ALA A 1 86 ? -7.405 -7.568 -6.878 1.00 96.25 86 ALA A CA 1
ATOM 707 C C . ALA A 1 86 ? -8.267 -6.637 -7.745 1.00 96.25 86 ALA A C 1
ATOM 709 O O . ALA A 1 86 ? -9.047 -5.842 -7.224 1.00 96.25 86 ALA A O 1
ATOM 710 N N . LEU A 1 87 ? -8.139 -6.746 -9.068 1.00 97.88 87 LEU A N 1
ATOM 711 C CA . LEU A 1 87 ? -8.899 -5.940 -10.021 1.00 97.88 87 LEU A CA 1
ATOM 712 C C . LEU A 1 87 ? -10.022 -6.771 -10.670 1.00 97.88 87 LEU A C 1
ATOM 714 O O . LEU A 1 87 ? -9.883 -7.990 -10.813 1.00 97.88 87 LEU A O 1
ATOM 718 N N . PRO A 1 88 ? -11.140 -6.147 -11.097 1.00 96.19 88 PRO A N 1
ATOM 719 C CA . PRO A 1 88 ? -12.303 -6.869 -11.625 1.00 96.19 88 PRO A CA 1
ATOM 720 C C . PRO A 1 88 ? -12.047 -7.633 -12.928 1.00 96.19 88 PRO A C 1
ATOM 722 O O . PRO A 1 88 ? -12.824 -8.512 -13.289 1.00 96.19 88 PRO A O 1
ATOM 725 N N . ASP A 1 89 ? -10.977 -7.300 -13.646 1.00 95.38 89 ASP A N 1
ATOM 726 C CA . ASP A 1 89 ? -10.588 -7.927 -14.910 1.00 95.38 89 ASP A CA 1
ATOM 727 C C . ASP A 1 89 ? -9.630 -9.122 -14.733 1.00 95.38 89 ASP A C 1
ATOM 729 O O . ASP A 1 89 ? -9.089 -9.639 -15.712 1.00 95.38 89 ASP A O 1
ATOM 733 N N . GLY A 1 90 ? -9.424 -9.571 -13.489 1.00 95.69 90 GLY A N 1
ATOM 734 C CA . GLY A 1 90 ? -8.555 -10.696 -13.140 1.00 95.69 90 GLY A CA 1
ATOM 735 C C . GLY A 1 90 ? -7.076 -10.328 -13.000 1.00 95.69 90 GLY A C 1
ATOM 736 O O . GLY A 1 90 ? -6.259 -11.193 -12.682 1.00 95.69 90 GLY A O 1
ATOM 737 N N . ASN A 1 91 ? -6.710 -9.062 -13.217 1.00 98.19 91 ASN A N 1
ATOM 738 C CA . ASN A 1 91 ? -5.375 -8.567 -12.908 1.00 98.19 91 ASN A CA 1
ATOM 739 C C . ASN A 1 91 ? -5.217 -8.297 -11.399 1.00 98.19 91 ASN A C 1
ATOM 741 O O . ASN A 1 91 ? -6.187 -8.174 -10.652 1.00 98.19 91 ASN A O 1
ATOM 745 N N . VAL A 1 92 ? -3.971 -8.140 -10.953 1.00 98.44 92 VAL A N 1
ATOM 746 C CA . VAL A 1 92 ? -3.642 -7.697 -9.590 1.00 98.44 92 VAL A CA 1
ATOM 747 C C . VAL A 1 92 ? -2.825 -6.415 -9.675 1.00 98.44 92 VAL A C 1
ATOM 749 O O . VAL A 1 92 ? -1.778 -6.392 -10.324 1.00 98.44 92 VAL A O 1
ATOM 752 N N . PHE A 1 93 ? -3.299 -5.344 -9.044 1.00 98.62 93 PHE A N 1
ATOM 753 C CA . PHE A 1 93 ? -2.530 -4.121 -8.835 1.00 98.62 93 PHE A CA 1
ATOM 754 C C . PHE A 1 93 ? -1.528 -4.332 -7.704 1.00 98.62 93 PHE A C 1
ATOM 756 O O . PHE A 1 93 ? -1.867 -4.927 -6.686 1.00 98.62 93 PHE A O 1
ATOM 763 N N . TRP A 1 94 ? -0.312 -3.828 -7.887 1.00 98.69 94 TRP A N 1
ATOM 764 C CA . TRP A 1 94 ? 0.744 -3.825 -6.887 1.00 98.69 94 TRP A CA 1
ATOM 765 C C . TRP A 1 94 ? 1.259 -2.407 -6.690 1.00 98.69 94 TRP A C 1
ATOM 767 O O . TRP A 1 94 ? 1.653 -1.753 -7.662 1.00 98.69 94 TRP A O 1
ATOM 777 N N . SER A 1 95 ? 1.338 -1.971 -5.439 1.00 98.25 95 SER A N 1
ATOM 778 C CA . SER A 1 95 ? 2.037 -0.753 -5.041 1.00 98.25 95 SER A CA 1
ATOM 779 C C . SER A 1 95 ? 3.287 -1.099 -4.235 1.00 98.25 95 SER A C 1
ATOM 781 O O . SER A 1 95 ? 3.347 -2.070 -3.477 1.00 98.25 95 SER A O 1
ATOM 783 N N . PHE A 1 96 ? 4.319 -0.291 -4.436 1.00 98.50 96 PHE A N 1
ATOM 784 C CA . PHE A 1 96 ? 5.585 -0.380 -3.728 1.00 98.50 96 PHE A CA 1
ATOM 785 C C . PHE A 1 96 ? 5.923 0.996 -3.183 1.00 98.50 96 PHE A C 1
ATOM 787 O O . PHE A 1 96 ? 5.670 1.998 -3.856 1.00 98.50 96 PHE A O 1
ATOM 794 N N . ASN A 1 97 ? 6.556 1.021 -2.019 1.00 98.25 97 ASN A N 1
ATOM 795 C CA . ASN A 1 97 ? 7.199 2.198 -1.453 1.00 98.25 97 ASN A CA 1
ATOM 796 C C . ASN A 1 97 ? 8.604 2.349 -2.066 1.00 98.25 97 ASN A C 1
ATOM 798 O O . ASN A 1 97 ? 8.865 1.935 -3.204 1.00 98.25 97 ASN A O 1
ATOM 802 N N . ASP A 1 98 ? 9.518 2.919 -1.291 1.00 98.06 98 ASP A N 1
ATOM 803 C CA . ASP A 1 98 ? 10.952 3.009 -1.525 1.00 98.06 98 ASP A CA 1
ATOM 804 C C . ASP A 1 98 ? 11.519 1.736 -2.186 1.00 98.06 98 ASP A C 1
ATOM 806 O O . ASP A 1 98 ? 11.545 0.647 -1.606 1.00 98.06 98 ASP A O 1
ATOM 810 N N . SER A 1 99 ? 11.933 1.859 -3.451 1.00 98.19 99 SER A N 1
ATOM 811 C CA . SER A 1 99 ? 12.284 0.715 -4.304 1.00 98.19 99 SER A CA 1
ATOM 812 C C . SER A 1 99 ? 13.511 0.977 -5.165 1.00 98.19 99 SER A C 1
ATOM 814 O O . SER A 1 99 ? 13.652 2.037 -5.758 1.00 98.19 99 SER A O 1
ATOM 816 N N . PHE A 1 100 ? 14.373 -0.023 -5.329 1.00 98.31 100 PHE A N 1
ATOM 817 C CA . PHE A 1 100 ? 15.520 0.024 -6.230 1.00 98.31 100 PHE A CA 1
ATOM 818 C C . PHE A 1 100 ? 15.124 -0.267 -7.677 1.00 98.31 100 PHE A C 1
ATOM 820 O O . PHE A 1 100 ? 14.653 -1.364 -7.995 1.00 98.31 100 PHE A O 1
ATOM 827 N N . TYR A 1 101 ? 15.425 0.680 -8.566 1.00 98.56 101 TYR A N 1
ATOM 828 C CA . TYR A 1 101 ? 15.263 0.539 -10.013 1.00 98.56 101 TYR A CA 1
ATOM 829 C C . TYR A 1 101 ? 16.586 0.724 -10.743 1.00 98.56 101 TYR A C 1
ATOM 831 O O . TYR A 1 101 ? 17.233 1.762 -10.624 1.00 98.56 101 TYR A O 1
ATOM 839 N N . GLY A 1 102 ? 16.986 -0.284 -11.514 1.00 97.06 102 GLY A N 1
ATOM 840 C CA . GLY A 1 102 ? 18.222 -0.256 -12.290 1.00 97.06 102 GLY A CA 1
ATOM 841 C C . GLY A 1 102 ? 18.786 -1.652 -12.513 1.00 97.06 102 GLY A C 1
ATOM 842 O O . GLY A 1 102 ? 18.030 -2.579 -12.803 1.00 97.06 102 GLY A O 1
ATOM 843 N N . LYS A 1 103 ? 20.109 -1.808 -12.397 1.00 95.38 103 LYS A N 1
ATOM 844 C CA . LYS A 1 103 ? 20.802 -3.097 -12.570 1.00 95.38 103 LYS A CA 1
ATOM 845 C C . LYS A 1 103 ? 21.273 -3.686 -11.243 1.00 95.38 103 LYS A C 1
ATOM 847 O O . LYS A 1 103 ? 21.943 -3.005 -10.463 1.00 95.38 103 LYS A O 1
ATOM 852 N N . ALA A 1 104 ? 21.023 -4.980 -11.065 1.00 93.69 104 ALA A N 1
ATOM 853 C CA . ALA A 1 104 ? 21.614 -5.799 -10.012 1.00 93.69 104 ALA A CA 1
ATOM 854 C C . ALA A 1 104 ? 22.431 -6.952 -10.616 1.00 93.69 104 ALA A C 1
ATOM 856 O O . ALA A 1 104 ? 22.083 -7.484 -11.673 1.00 93.69 104 ALA A O 1
ATOM 857 N N . THR A 1 105 ? 23.521 -7.350 -9.955 1.00 90.00 105 THR A N 1
ATOM 858 C CA . THR A 1 105 ? 24.334 -8.490 -10.405 1.00 90.00 105 THR A CA 1
ATOM 859 C C . THR A 1 105 ? 23.551 -9.799 -10.340 1.00 90.00 105 THR A C 1
ATOM 861 O O . THR A 1 105 ? 22.777 -10.039 -9.414 1.00 90.00 105 THR A O 1
ATOM 864 N N . ASN A 1 106 ? 23.791 -10.679 -11.315 1.00 85.44 106 ASN A N 1
ATOM 865 C CA . ASN A 1 106 ? 23.203 -12.017 -11.365 1.00 85.44 106 ASN A CA 1
ATOM 866 C C . ASN A 1 106 ? 24.031 -13.021 -10.541 1.00 85.44 106 ASN A C 1
ATOM 868 O O . ASN A 1 106 ? 24.558 -13.999 -11.062 1.00 85.44 106 ASN A O 1
ATOM 872 N N . ASN A 1 107 ? 24.238 -12.710 -9.264 1.00 84.56 107 ASN A N 1
ATOM 873 C CA . ASN A 1 107 ? 24.946 -13.551 -8.303 1.00 84.56 107 ASN A CA 1
ATOM 874 C C . ASN A 1 107 ? 24.282 -13.408 -6.918 1.00 84.56 107 ASN A C 1
ATOM 876 O O . ASN A 1 107 ? 23.472 -12.497 -6.726 1.00 84.56 107 ASN A O 1
ATOM 880 N N . PRO A 1 108 ? 24.615 -14.266 -5.936 1.00 82.19 108 PRO A N 1
ATOM 881 C CA . PRO A 1 108 ? 23.975 -14.221 -4.621 1.00 82.19 108 PRO A CA 1
ATOM 882 C C . PRO A 1 108 ? 24.126 -12.884 -3.885 1.00 82.19 108 PRO A C 1
ATOM 884 O O . PRO A 1 108 ? 23.270 -12.539 -3.078 1.00 82.19 108 PRO A O 1
ATOM 887 N N . THR A 1 109 ? 25.181 -12.111 -4.169 1.00 83.00 109 THR A N 1
ATOM 888 C CA . THR A 1 109 ? 25.414 -10.814 -3.515 1.00 83.00 109 THR A CA 1
ATOM 889 C C . THR A 1 109 ? 24.533 -9.691 -4.061 1.00 83.00 109 THR A C 1
ATOM 891 O O . THR A 1 109 ? 24.380 -8.681 -3.381 1.00 83.00 109 THR A O 1
ATOM 894 N N . ARG A 1 110 ? 23.937 -9.859 -5.256 1.00 87.25 110 ARG A N 1
ATOM 895 C CA . ARG A 1 110 ? 22.960 -8.938 -5.875 1.00 87.25 110 ARG A CA 1
ATOM 896 C C . ARG A 1 110 ? 23.341 -7.456 -5.749 1.00 87.25 110 ARG A C 1
ATOM 898 O O . ARG A 1 110 ? 22.520 -6.608 -5.398 1.00 87.25 110 ARG A O 1
ATOM 905 N N . ILE A 1 111 ? 24.596 -7.136 -6.047 1.00 89.94 111 ILE A N 1
ATOM 906 C CA . ILE A 1 111 ? 25.151 -5.785 -5.964 1.00 89.94 111 ILE A CA 1
ATOM 907 C C . ILE A 1 111 ? 24.375 -4.858 -6.905 1.00 89.94 111 ILE A C 1
ATOM 909 O O . ILE A 1 111 ? 24.284 -5.109 -8.110 1.00 89.94 111 ILE A O 1
ATOM 913 N N . ARG A 1 112 ? 23.848 -3.762 -6.354 1.00 89.62 112 ARG A N 1
ATOM 914 C CA . ARG A 1 112 ? 23.106 -2.726 -7.084 1.00 89.62 112 ARG A CA 1
ATOM 915 C C . ARG A 1 112 ? 24.079 -1.690 -7.632 1.00 89.62 112 ARG A C 1
ATOM 917 O O . ARG A 1 112 ? 24.335 -0.670 -7.008 1.00 89.62 112 ARG A O 1
ATOM 924 N N . GLN A 1 113 ? 24.663 -2.003 -8.786 1.00 76.06 113 GLN A N 1
ATOM 925 C CA . GLN A 1 113 ? 25.742 -1.213 -9.394 1.00 76.06 113 GLN A CA 1
ATOM 926 C C . GLN A 1 113 ? 25.280 0.183 -9.825 1.00 76.06 113 GLN A C 1
ATOM 928 O O . GLN A 1 113 ? 25.997 1.162 -9.658 1.00 76.06 113 GLN A O 1
ATOM 933 N N . SER A 1 114 ? 24.084 0.264 -10.409 1.00 89.69 114 SER A N 1
ATOM 934 C CA . SER A 1 114 ? 23.475 1.517 -10.845 1.00 89.69 114 SER A CA 1
ATOM 935 C C . SER A 1 114 ? 21.971 1.390 -10.690 1.00 89.69 114 SER A C 1
ATOM 937 O O . SER A 1 114 ? 21.297 0.824 -11.551 1.00 89.69 114 SER A O 1
ATOM 939 N N . CYS A 1 115 ? 21.466 1.871 -9.559 1.00 96.44 115 CYS A N 1
ATOM 940 C CA . CYS A 1 115 ? 20.042 1.992 -9.284 1.00 96.44 115 CYS A CA 1
ATOM 941 C C . CYS A 1 115 ? 19.748 3.386 -8.736 1.00 96.44 115 CYS A C 1
ATOM 943 O O . CYS A 1 115 ? 20.590 3.959 -8.046 1.00 96.44 115 CYS A O 1
ATOM 945 N N . ASN A 1 116 ? 18.548 3.891 -8.998 1.00 97.38 116 ASN A N 1
ATOM 946 C CA . ASN A 1 116 ? 17.961 4.957 -8.197 1.00 97.38 116 ASN A CA 1
ATOM 947 C C . ASN A 1 116 ? 16.870 4.386 -7.274 1.00 97.38 116 ASN A C 1
ATOM 949 O O . ASN A 1 116 ? 16.655 3.169 -7.240 1.00 97.38 116 ASN A O 1
ATOM 953 N N . PHE A 1 117 ? 16.247 5.261 -6.481 1.00 98.06 117 PHE A N 1
ATOM 954 C CA . PHE A 1 117 ? 15.406 4.861 -5.354 1.00 98.06 117 PHE A CA 1
ATOM 955 C C . PHE A 1 117 ? 14.091 5.658 -5.281 1.00 98.06 117 PHE A C 1
ATOM 957 O O . PHE A 1 117 ? 13.930 6.464 -4.365 1.00 98.06 117 PHE A O 1
ATOM 964 N N . PRO A 1 118 ? 13.182 5.528 -6.273 1.00 98.56 118 PRO A N 1
ATOM 965 C CA . PRO A 1 118 ? 11.860 6.158 -6.230 1.00 98.56 118 PRO A CA 1
ATOM 966 C C . PRO A 1 118 ? 11.090 5.813 -4.952 1.00 98.56 118 PRO A C 1
ATOM 968 O O . PRO A 1 118 ? 11.181 4.692 -4.453 1.00 98.56 118 PRO A O 1
ATOM 971 N N . ARG A 1 119 ? 10.301 6.780 -4.464 1.00 98.56 119 ARG A N 1
ATOM 972 C CA . ARG A 1 119 ? 9.565 6.685 -3.184 1.00 98.56 119 ARG A CA 1
ATOM 973 C C . ARG A 1 119 ? 8.321 5.831 -3.231 1.00 98.56 119 ARG A C 1
ATOM 975 O O . ARG A 1 119 ? 7.858 5.327 -2.218 1.00 98.56 119 ARG A O 1
ATOM 982 N N . ASN A 1 120 ? 7.788 5.678 -4.428 1.00 98.75 120 ASN A N 1
ATOM 983 C CA . ASN A 1 120 ? 6.751 4.724 -4.716 1.00 98.75 120 ASN A CA 1
ATOM 984 C C . ASN A 1 120 ? 6.758 4.386 -6.203 1.00 98.75 120 ASN A C 1
ATOM 986 O O . ASN A 1 120 ? 7.165 5.201 -7.040 1.00 98.75 120 ASN A O 1
ATOM 990 N N . THR A 1 121 ? 6.311 3.175 -6.521 1.00 98.56 121 THR A N 1
ATOM 991 C CA . THR A 1 121 ? 6.064 2.717 -7.892 1.00 98.56 121 THR A CA 1
ATOM 992 C C . THR A 1 121 ? 4.893 1.746 -7.925 1.00 98.56 121 THR A C 1
ATOM 994 O O . THR A 1 121 ? 4.503 1.213 -6.887 1.00 98.56 121 THR A O 1
ATOM 997 N N . ILE A 1 122 ? 4.342 1.506 -9.114 1.00 98.44 122 ILE A N 1
ATOM 998 C CA . ILE A 1 122 ? 3.224 0.581 -9.303 1.00 98.44 122 ILE A CA 1
ATOM 999 C C . ILE A 1 122 ? 3.517 -0.453 -10.395 1.00 98.44 122 ILE A C 1
ATOM 1001 O O . ILE A 1 122 ? 4.316 -0.240 -11.316 1.00 98.44 122 ILE A O 1
ATOM 1005 N N . MET A 1 123 ? 2.856 -1.597 -10.293 1.00 98.38 123 MET A N 1
ATOM 1006 C CA . MET A 1 123 ? 2.940 -2.707 -11.237 1.00 98.38 123 MET A CA 1
ATOM 1007 C C . MET A 1 123 ? 1.568 -3.367 -11.343 1.00 98.38 123 MET A C 1
ATOM 1009 O O . MET A 1 123 ? 0.776 -3.323 -10.408 1.00 98.38 123 MET A O 1
ATOM 1013 N N . VAL A 1 124 ? 1.276 -3.981 -12.485 1.00 98.50 124 VAL A N 1
ATOM 1014 C CA . VAL A 1 124 ? 0.109 -4.856 -12.618 1.00 98.50 124 VAL A CA 1
ATOM 1015 C C . VAL A 1 124 ? 0.549 -6.255 -13.020 1.00 98.50 124 VAL A C 1
ATOM 1017 O O . VAL A 1 124 ? 1.292 -6.434 -13.988 1.00 98.50 124 VAL A O 1
ATOM 1020 N N . GLN A 1 125 ? 0.105 -7.249 -12.259 1.00 98.44 125 GLN A N 1
ATOM 1021 C CA . GLN A 1 125 ? 0.317 -8.658 -12.549 1.00 98.44 125 GLN A CA 1
ATOM 1022 C C . GLN A 1 125 ? -0.880 -9.167 -13.345 1.00 98.44 125 GLN A C 1
ATOM 1024 O O . GLN A 1 125 ? -2.007 -9.166 -12.851 1.00 98.44 125 GLN A O 1
ATOM 1029 N N . THR A 1 126 ? -0.636 -9.588 -14.583 1.00 98.25 126 THR A N 1
ATOM 1030 C CA . THR A 1 126 ? -1.689 -10.156 -15.432 1.00 98.25 126 THR A CA 1
ATOM 1031 C C . THR A 1 126 ? -1.953 -11.615 -15.083 1.00 98.25 126 THR A C 1
ATOM 1033 O O . THR A 1 126 ? -1.014 -12.297 -14.653 1.00 98.25 126 THR A O 1
ATOM 1036 N N . PRO A 1 127 ? -3.173 -12.133 -15.300 1.00 96.75 127 PRO A N 1
ATOM 1037 C CA . PRO A 1 127 ? -3.467 -13.530 -15.028 1.00 96.75 127 PRO A CA 1
ATOM 1038 C C . PRO A 1 127 ? -2.615 -14.468 -15.895 1.00 96.75 127 PRO A C 1
ATOM 1040 O O . PRO A 1 127 ? -2.107 -14.092 -16.961 1.00 96.75 127 PRO A O 1
ATOM 1043 N N . GLY A 1 128 ? -2.415 -15.681 -15.390 1.00 93.75 128 GLY A N 1
ATOM 1044 C CA . GLY A 1 128 ? -1.890 -16.819 -16.127 1.00 93.75 128 GLY A CA 1
ATOM 1045 C C . GLY A 1 128 ? -2.956 -17.460 -17.015 1.00 93.75 128 GLY A C 1
ATOM 1046 O O . GLY A 1 128 ? -4.091 -16.991 -17.105 1.00 93.75 128 GLY A O 1
ATOM 1047 N N . ASP A 1 129 ? -2.579 -18.559 -17.665 1.00 89.06 129 ASP A N 1
ATOM 1048 C CA . ASP A 1 129 ? -3.472 -19.316 -18.553 1.00 89.06 129 ASP A CA 1
ATOM 1049 C C . ASP A 1 129 ? -4.635 -19.986 -17.781 1.00 89.06 129 ASP A C 1
ATOM 1051 O O . ASP A 1 129 ? -5.648 -20.353 -18.370 1.00 89.06 129 ASP A O 1
ATOM 1055 N N . ASP A 1 130 ? -4.501 -20.115 -16.458 1.00 87.75 130 ASP A N 1
ATOM 1056 C CA . ASP A 1 130 ? -5.471 -20.668 -15.504 1.00 87.75 130 ASP A CA 1
ATOM 1057 C C . ASP A 1 130 ? -6.401 -19.611 -14.874 1.00 87.75 130 ASP A C 1
ATOM 1059 O O . ASP A 1 130 ? -7.253 -19.946 -14.052 1.00 87.75 130 ASP A O 1
ATOM 1063 N N . GLY A 1 131 ? -6.249 -18.334 -15.242 1.00 88.25 131 GLY A N 1
ATOM 1064 C CA . GLY A 1 131 ? -7.013 -17.225 -14.663 1.00 88.25 131 GLY A CA 1
ATOM 1065 C C . GLY A 1 131 ? -6.577 -16.815 -13.251 1.00 88.25 131 GLY A C 1
ATOM 1066 O O . GLY A 1 131 ? -7.157 -15.884 -12.694 1.00 88.25 131 GLY A O 1
ATOM 1067 N N . LEU A 1 132 ? -5.558 -17.464 -12.677 1.00 89.88 132 LEU A N 1
ATOM 1068 C CA . LEU A 1 132 ? -4.932 -17.062 -11.416 1.00 89.88 132 LEU A CA 1
ATOM 1069 C C . LEU A 1 132 ? -3.842 -16.010 -11.670 1.00 89.88 132 LEU A C 1
ATOM 1071 O O . LEU A 1 132 ? -3.422 -15.826 -12.815 1.00 89.88 132 LEU A O 1
ATOM 1075 N N . PRO A 1 133 ? -3.344 -15.304 -10.637 1.00 93.19 133 PRO A N 1
ATOM 1076 C CA . PRO A 1 133 ? -2.237 -14.365 -10.799 1.00 93.19 133 PRO A CA 1
ATOM 1077 C C . PRO A 1 133 ? -1.039 -15.011 -11.504 1.00 93.19 133 PRO A C 1
ATOM 1079 O O . PRO A 1 133 ? -0.512 -16.038 -11.078 1.00 93.19 133 PRO A O 1
ATOM 1082 N N . GLY A 1 134 ? -0.612 -14.416 -12.618 1.00 94.31 134 GLY A N 1
ATOM 1083 C CA . GLY A 1 134 ? 0.324 -15.063 -13.526 1.00 94.31 134 GLY A CA 1
ATOM 1084 C C . GLY A 1 134 ? 1.721 -15.230 -12.936 1.00 94.31 134 GLY A C 1
ATOM 1085 O O . GLY A 1 134 ? 2.290 -14.312 -12.347 1.00 94.31 134 GLY A O 1
ATOM 1086 N N . THR A 1 135 ? 2.305 -16.403 -13.147 1.00 93.81 135 THR A N 1
ATOM 1087 C CA . THR A 1 135 ? 3.518 -16.857 -12.451 1.00 93.81 135 THR A CA 1
ATOM 1088 C C . THR A 1 135 ? 4.796 -16.743 -13.289 1.00 93.81 135 THR A C 1
ATOM 1090 O O . THR A 1 135 ? 5.844 -17.283 -12.928 1.00 93.81 135 THR A O 1
ATOM 1093 N N . LYS A 1 136 ? 4.743 -16.018 -14.416 1.00 94.88 136 LYS A N 1
ATOM 1094 C CA . LYS A 1 136 ? 5.900 -15.729 -15.279 1.00 94.88 136 LYS A CA 1
ATOM 1095 C C . LYS A 1 136 ? 6.294 -14.260 -15.143 1.00 94.88 136 LYS A C 1
ATOM 1097 O O . LYS A 1 136 ? 5.461 -13.382 -14.948 1.00 94.88 136 LYS A O 1
ATOM 1102 N N . THR A 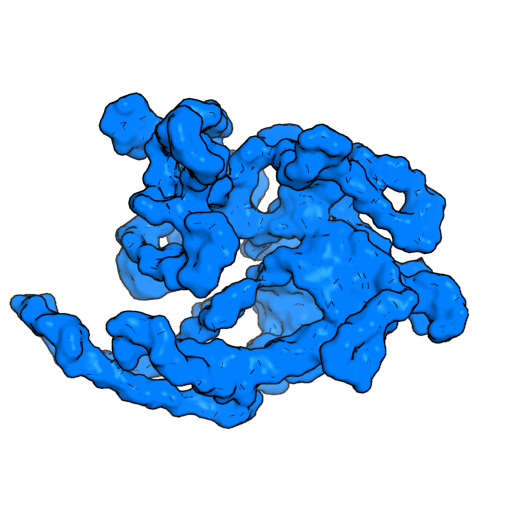1 137 ? 7.572 -13.947 -15.342 1.00 93.88 137 THR A N 1
ATOM 1103 C CA . THR A 1 137 ? 8.057 -12.553 -15.305 1.00 93.88 137 THR A CA 1
ATOM 1104 C C . THR A 1 137 ? 7.396 -11.661 -16.358 1.00 93.88 137 THR A C 1
ATOM 1106 O O . THR A 1 137 ? 7.292 -10.454 -16.161 1.00 93.88 137 THR A O 1
ATOM 1109 N N . THR A 1 138 ? 6.907 -12.244 -17.456 1.00 95.25 138 THR A N 1
ATOM 1110 C CA . THR A 1 138 ? 6.129 -11.551 -18.488 1.00 95.25 138 THR A CA 1
ATOM 1111 C C . THR A 1 138 ? 4.750 -11.107 -18.007 1.00 95.25 138 THR A C 1
ATOM 1113 O O . THR A 1 138 ? 4.189 -10.202 -18.626 1.00 95.25 138 THR A O 1
ATOM 1116 N N . ASN A 1 139 ? 4.214 -11.693 -16.931 1.00 97.12 139 ASN A N 1
ATOM 1117 C CA . ASN A 1 139 ? 2.967 -11.263 -16.300 1.00 97.12 139 ASN A CA 1
ATOM 1118 C C . ASN A 1 139 ? 3.148 -9.991 -15.461 1.00 97.12 139 ASN A C 1
ATOM 1120 O O . ASN A 1 139 ? 2.181 -9.267 -15.267 1.00 97.12 139 ASN A O 1
ATOM 1124 N N . LEU A 1 140 ? 4.369 -9.680 -15.010 1.00 97.56 140 LEU A N 1
ATOM 1125 C CA . LEU A 1 140 ? 4.657 -8.495 -14.198 1.00 97.56 140 LEU A CA 1
ATOM 1126 C C . LEU A 1 140 ? 4.865 -7.266 -15.093 1.00 97.56 140 LEU A C 1
ATOM 1128 O O . LEU A 1 140 ? 5.950 -7.051 -15.648 1.00 97.56 140 LEU A O 1
ATOM 1132 N N . LYS A 1 141 ? 3.826 -6.446 -15.258 1.00 97.56 141 LYS A N 1
ATOM 1133 C CA . LYS A 1 141 ? 3.868 -5.229 -16.077 1.00 97.56 141 LYS A CA 1
ATOM 1134 C C . LYS A 1 141 ? 4.207 -4.027 -15.204 1.00 97.56 141 LYS A C 1
ATOM 1136 O O . LYS A 1 141 ? 3.338 -3.408 -14.597 1.00 97.56 141 LYS A O 1
ATOM 1141 N N . TRP A 1 142 ? 5.494 -3.706 -15.142 1.00 97.38 142 TRP A N 1
ATOM 1142 C CA . TRP A 1 142 ? 6.002 -2.537 -14.425 1.00 97.38 142 TRP A CA 1
ATOM 1143 C C . TRP A 1 142 ? 5.569 -1.251 -15.133 1.00 97.38 142 TRP A C 1
ATOM 1145 O O . TRP A 1 142 ? 6.091 -0.934 -16.205 1.00 97.38 142 TRP A O 1
ATOM 1155 N N . LEU A 1 143 ? 4.648 -0.504 -14.524 1.00 96.56 143 LEU A N 1
ATOM 1156 C CA . LEU A 1 143 ? 4.158 0.784 -15.027 1.00 96.56 143 LEU A CA 1
ATOM 1157 C C . LEU A 1 143 ? 5.046 1.932 -14.521 1.00 96.56 143 LEU A C 1
ATOM 1159 O O . LEU A 1 143 ? 4.571 2.969 -14.074 1.00 96.56 143 LEU A O 1
ATOM 1163 N N . ALA A 1 144 ? 6.358 1.711 -14.547 1.00 96.44 144 ALA A N 1
ATOM 1164 C CA . ALA A 1 144 ? 7.335 2.660 -14.043 1.00 96.44 144 ALA A CA 1
ATOM 1165 C C . ALA A 1 144 ? 7.616 3.767 -15.070 1.00 96.44 144 ALA A C 1
ATOM 1167 O O . ALA A 1 144 ? 7.803 3.498 -16.262 1.00 96.44 144 ALA A O 1
ATOM 1168 N N . ASP A 1 145 ? 7.728 5.004 -14.588 1.00 96.88 145 ASP A N 1
ATOM 1169 C CA . ASP A 1 145 ? 8.202 6.133 -15.383 1.00 96.88 145 ASP A CA 1
ATOM 1170 C C . ASP A 1 145 ? 9.733 6.076 -15.503 1.00 96.88 145 ASP A C 1
ATOM 1172 O O . ASP A 1 145 ? 10.483 6.592 -14.670 1.00 96.88 145 ASP A O 1
ATOM 1176 N N . PHE A 1 146 ? 10.213 5.360 -16.518 1.00 97.81 146 PHE A N 1
ATOM 1177 C CA . PHE A 1 146 ? 11.642 5.143 -16.717 1.00 97.81 146 PHE A CA 1
ATOM 1178 C C . PHE A 1 146 ? 12.369 6.414 -17.169 1.00 97.81 146 PHE A C 1
ATOM 1180 O O . PHE A 1 146 ? 11.926 7.127 -18.072 1.00 97.81 146 PHE A O 1
ATOM 1187 N N . VAL A 1 147 ? 13.568 6.632 -16.624 1.00 98.06 147 VAL A N 1
ATOM 1188 C CA . VAL A 1 147 ? 14.474 7.693 -17.084 1.00 98.06 147 VAL A CA 1
ATOM 1189 C C . VAL A 1 147 ? 14.918 7.420 -18.519 1.00 98.06 147 VAL A C 1
ATOM 1191 O O . VAL A 1 147 ? 14.729 8.261 -19.394 1.00 98.06 147 VAL A O 1
ATOM 1194 N N . GLN A 1 148 ? 15.455 6.223 -18.776 1.00 96.06 148 GLN A N 1
ATOM 1195 C CA . GLN A 1 148 ? 15.720 5.708 -20.120 1.00 96.06 148 GLN A CA 1
ATOM 1196 C C . GLN A 1 148 ? 15.857 4.177 -20.116 1.00 96.06 148 GLN A C 1
ATOM 1198 O O . GLN A 1 148 ? 16.149 3.561 -19.088 1.00 96.06 148 GLN A O 1
ATOM 1203 N N . ARG A 1 149 ? 15.645 3.552 -21.282 1.00 96.25 149 ARG A N 1
ATOM 1204 C CA . ARG A 1 149 ? 15.734 2.087 -21.476 1.00 96.25 149 ARG A CA 1
ATOM 1205 C C . ARG A 1 149 ? 16.544 1.665 -22.706 1.00 96.25 149 ARG A C 1
ATOM 1207 O O . ARG A 1 149 ? 16.539 0.488 -23.058 1.00 96.25 149 ARG A O 1
ATOM 1214 N N . THR A 1 150 ? 17.207 2.598 -23.382 1.00 95.94 150 THR A N 1
ATOM 1215 C CA . THR A 1 150 ? 17.795 2.376 -24.714 1.00 95.94 150 THR A CA 1
ATOM 1216 C C . THR A 1 150 ? 19.313 2.246 -24.682 1.00 95.94 150 THR A C 1
ATOM 1218 O O . THR A 1 150 ? 19.855 1.392 -25.376 1.00 95.94 150 THR A O 1
ATOM 1221 N N . ASN A 1 151 ? 20.012 3.031 -23.857 1.00 95.19 151 ASN A N 1
ATOM 1222 C CA . ASN A 1 151 ? 21.470 2.983 -23.764 1.00 95.19 151 ASN A CA 1
ATOM 1223 C C . ASN A 1 151 ? 21.897 2.253 -22.488 1.00 95.19 151 ASN A C 1
ATOM 1225 O O . ASN A 1 151 ? 21.942 2.847 -21.410 1.00 95.19 151 ASN A O 1
ATOM 1229 N N . SER A 1 152 ? 22.249 0.971 -22.614 1.00 93.12 152 SER A N 1
ATOM 1230 C CA . SER A 1 152 ? 22.655 0.125 -21.485 1.00 93.12 152 SER A CA 1
ATOM 1231 C C . SER A 1 152 ? 23.918 0.589 -20.765 1.00 93.12 152 SER A C 1
ATOM 1233 O O . SER A 1 152 ? 24.136 0.167 -19.631 1.00 93.12 152 SER A O 1
ATOM 1235 N N . SER A 1 153 ? 24.746 1.412 -21.404 1.00 91.50 153 SER A N 1
ATOM 1236 C CA . SER A 1 153 ? 25.974 1.967 -20.820 1.00 91.50 153 SER A CA 1
ATOM 1237 C C . SER A 1 153 ? 25.801 3.419 -20.368 1.00 91.50 153 SER A C 1
ATOM 1239 O O . SER A 1 153 ? 26.699 3.981 -19.750 1.00 91.50 153 SER A O 1
ATOM 1241 N N . GLY A 1 154 ? 24.660 4.036 -20.686 1.00 91.38 154 GLY A N 1
ATOM 1242 C CA . GLY A 1 154 ? 24.337 5.403 -20.298 1.00 91.38 154 GLY A CA 1
ATOM 1243 C C . GLY A 1 154 ? 23.827 5.497 -18.861 1.00 91.38 154 GLY A C 1
ATOM 1244 O O . GLY A 1 154 ? 23.273 4.539 -18.315 1.00 91.38 154 GLY A O 1
ATOM 1245 N N . SER A 1 155 ? 23.963 6.686 -18.270 1.00 93.12 155 SER A N 1
ATOM 1246 C CA . SER A 1 155 ? 23.345 7.002 -16.977 1.00 93.12 155 SER A CA 1
ATOM 1247 C C . SER A 1 155 ? 21.823 6.819 -17.037 1.00 93.12 155 SER A C 1
ATOM 1249 O O . SER A 1 155 ? 21.206 6.935 -18.101 1.00 93.12 155 SER A O 1
ATOM 1251 N N . GLY A 1 156 ? 21.209 6.486 -15.904 1.00 95.25 156 GLY A N 1
ATOM 1252 C CA . GLY A 1 156 ? 19.758 6.336 -15.809 1.00 95.25 156 GLY A CA 1
ATOM 1253 C C . GLY A 1 156 ? 19.179 5.070 -16.447 1.00 95.25 156 GLY A C 1
ATOM 1254 O O . GLY A 1 156 ? 17.958 4.969 -16.566 1.00 95.25 156 GLY A O 1
ATOM 1255 N N . TYR A 1 157 ? 20.000 4.109 -16.893 1.00 97.44 157 TYR A N 1
ATOM 1256 C CA . TYR A 1 157 ? 19.482 2.901 -17.545 1.00 97.44 157 TYR A CA 1
ATOM 1257 C C . TYR A 1 157 ? 18.609 2.090 -16.588 1.00 97.44 157 TYR A C 1
ATOM 1259 O O . TYR A 1 157 ? 19.101 1.543 -15.599 1.00 97.44 157 TYR A O 1
ATOM 1267 N N . TYR A 1 158 ? 17.316 1.992 -16.909 1.00 97.94 158 TYR A N 1
ATOM 1268 C CA . TYR A 1 158 ? 16.292 1.355 -16.075 1.00 97.94 158 TYR A CA 1
ATOM 1269 C C . TYR A 1 158 ? 16.092 1.976 -14.684 1.00 97.94 158 TYR A C 1
ATOM 1271 O O . TYR A 1 158 ? 15.443 1.364 -13.836 1.00 97.94 158 TYR A O 1
ATOM 1279 N N . HIS A 1 159 ? 16.584 3.196 -14.462 1.00 98.44 159 HIS A N 1
ATOM 1280 C CA . HIS A 1 159 ? 16.154 4.020 -13.331 1.00 98.44 159 HIS A CA 1
ATOM 1281 C C . HIS A 1 159 ? 14.700 4.443 -13.545 1.00 98.44 159 HIS A C 1
ATOM 1283 O O . HIS A 1 159 ? 14.269 4.615 -14.690 1.00 98.44 159 HIS A O 1
ATOM 1289 N N . ALA A 1 160 ? 13.952 4.618 -12.460 1.00 98.44 160 ALA A N 1
ATOM 1290 C CA . ALA A 1 160 ? 12.548 5.021 -12.499 1.00 98.44 160 ALA A CA 1
ATOM 1291 C C . ALA A 1 160 ? 12.301 6.254 -11.631 1.00 98.44 160 ALA A C 1
ATOM 1293 O O . ALA A 1 160 ? 12.908 6.410 -10.574 1.00 98.44 160 ALA A O 1
ATOM 1294 N N . ARG A 1 161 ? 11.411 7.135 -12.076 1.00 98.69 161 ARG A N 1
ATOM 1295 C CA . ARG A 1 161 ? 10.935 8.278 -11.295 1.00 98.69 161 ARG A CA 1
ATOM 1296 C C . ARG A 1 161 ? 9.857 7.810 -10.313 1.00 98.69 161 ARG A C 1
ATOM 1298 O O . ARG A 1 161 ? 9.221 6.780 -10.532 1.00 98.69 161 ARG A O 1
ATOM 1305 N N . THR A 1 162 ? 9.674 8.554 -9.224 1.00 98.75 162 THR A N 1
ATOM 1306 C CA . THR A 1 162 ? 8.569 8.327 -8.278 1.00 98.75 162 THR A CA 1
ATOM 1307 C C . THR A 1 162 ? 7.235 8.445 -9.016 1.00 98.75 162 THR A C 1
ATOM 1309 O O . THR A 1 162 ? 7.024 9.435 -9.715 1.00 98.75 162 THR A O 1
ATOM 1312 N N . HIS A 1 163 ? 6.353 7.455 -8.855 1.00 98.44 163 HIS A N 1
ATOM 1313 C CA . HIS A 1 163 ? 5.061 7.394 -9.550 1.00 98.44 163 HIS A CA 1
ATOM 1314 C C . HIS A 1 163 ? 4.120 8.534 -9.138 1.00 98.44 163 HIS A C 1
ATOM 1316 O O . HIS A 1 163 ? 3.627 9.267 -9.992 1.00 98.44 163 HIS A O 1
ATOM 1322 N N . LEU A 1 164 ? 3.925 8.727 -7.831 1.00 98.44 164 LEU A N 1
ATOM 1323 C CA . LEU A 1 164 ? 3.157 9.831 -7.263 1.00 98.44 164 LEU A CA 1
ATOM 1324 C C . LEU A 1 164 ? 4.041 10.681 -6.347 1.00 98.44 164 LEU A C 1
ATOM 1326 O O . LEU A 1 164 ? 4.516 10.220 -5.307 1.00 98.44 164 LEU A O 1
ATOM 1330 N N . ARG A 1 165 ? 4.250 11.943 -6.729 1.00 98.25 165 ARG A N 1
ATOM 1331 C CA . ARG A 1 165 ? 5.056 12.902 -5.964 1.00 98.25 165 ARG A CA 1
ATOM 1332 C C . ARG A 1 165 ? 4.211 13.672 -4.958 1.00 98.25 165 ARG A C 1
ATOM 1334 O O . ARG A 1 165 ? 3.070 14.030 -5.240 1.00 98.25 165 ARG A O 1
ATOM 1341 N N . HIS A 1 166 ? 4.808 13.973 -3.808 1.00 98.19 166 HIS A N 1
ATOM 1342 C CA . HIS A 1 166 ? 4.220 14.892 -2.843 1.00 98.19 166 HIS A CA 1
ATOM 1343 C C . HIS A 1 166 ? 4.307 16.339 -3.364 1.00 98.19 166 HIS A C 1
ATOM 1345 O O . HIS A 1 166 ? 5.378 16.724 -3.836 1.00 98.19 166 HIS A O 1
ATOM 1351 N N . PRO A 1 167 ? 3.255 17.180 -3.259 1.00 97.38 167 PRO A N 1
ATOM 1352 C CA . PRO A 1 167 ? 3.297 18.562 -3.759 1.00 97.38 167 PRO A CA 1
ATOM 1353 C C . PRO A 1 167 ? 4.376 19.434 -3.106 1.00 97.38 167 PRO A C 1
ATOM 1355 O O . PRO A 1 167 ? 4.875 20.370 -3.719 1.00 97.38 167 PRO A O 1
ATOM 1358 N N . LYS A 1 168 ? 4.750 19.109 -1.861 1.00 96.62 168 LYS A N 1
ATOM 1359 C CA . LYS A 1 168 ? 5.853 19.748 -1.116 1.00 96.62 168 LYS A CA 1
ATOM 1360 C C . LYS A 1 168 ? 7.241 19.138 -1.414 1.00 96.62 168 LYS A C 1
ATOM 1362 O O . LYS A 1 168 ? 8.186 19.429 -0.687 1.00 96.62 168 LYS A O 1
ATOM 1367 N N . GLY A 1 169 ? 7.367 18.251 -2.406 1.00 96.69 169 GLY A N 1
ATOM 1368 C CA . GLY A 1 169 ? 8.644 17.637 -2.791 1.00 96.69 169 GLY A CA 1
ATOM 1369 C C . GLY A 1 169 ? 9.679 18.688 -3.203 1.00 96.69 169 GLY A C 1
ATOM 1370 O O . GLY A 1 169 ? 9.345 19.666 -3.872 1.00 96.69 169 GLY A O 1
ATOM 1371 N N . GLU A 1 170 ? 10.934 18.522 -2.780 1.00 96.81 170 GLU A N 1
ATOM 1372 C CA . GLU A 1 170 ? 11.943 19.578 -2.900 1.00 96.81 170 GLU A CA 1
ATOM 1373 C C . GLU A 1 170 ? 12.615 19.669 -4.280 1.00 96.81 170 GLU A C 1
ATOM 1375 O O . GLU A 1 170 ? 13.319 20.642 -4.563 1.00 96.81 170 GLU A O 1
ATOM 1380 N N . LYS A 1 171 ? 12.444 18.663 -5.145 1.00 98.19 171 LYS A N 1
ATOM 1381 C CA . LYS A 1 171 ? 13.099 18.620 -6.457 1.00 98.19 171 LYS A CA 1
ATOM 1382 C C . LYS A 1 171 ? 12.304 19.371 -7.517 1.00 98.19 171 LYS A C 1
ATOM 1384 O O . LYS A 1 171 ? 11.086 19.243 -7.636 1.00 98.19 171 LYS A O 1
ATOM 1389 N N . THR A 1 172 ? 13.021 20.096 -8.372 1.00 98.31 172 THR A N 1
ATOM 1390 C CA . THR A 1 172 ? 12.428 20.728 -9.558 1.00 98.31 172 THR A CA 1
ATOM 1391 C C . THR A 1 172 ? 12.062 19.690 -10.620 1.00 98.31 172 THR A C 1
ATOM 1393 O O . THR A 1 172 ? 12.676 18.625 -10.710 1.00 98.31 172 THR A O 1
ATOM 1396 N N . ASP A 1 173 ? 11.131 20.021 -11.515 1.00 97.62 173 ASP A N 1
ATOM 1397 C CA . ASP A 1 173 ? 10.742 19.117 -12.607 1.00 97.62 173 ASP A CA 1
ATOM 1398 C C . ASP A 1 173 ? 11.914 18.724 -13.514 1.00 97.62 173 ASP A C 1
ATOM 1400 O O . ASP A 1 173 ? 11.943 17.620 -14.052 1.00 97.62 173 ASP A O 1
ATOM 1404 N N . ALA A 1 174 ? 12.901 19.609 -13.696 1.00 98.12 174 ALA A N 1
ATOM 1405 C CA . ALA A 1 174 ? 14.103 19.296 -14.465 1.00 98.12 174 ALA A CA 1
ATOM 1406 C C . ALA A 1 174 ? 14.954 18.216 -13.778 1.00 98.12 174 ALA A C 1
ATOM 1408 O O . ALA A 1 174 ? 15.410 17.282 -14.437 1.00 98.12 174 ALA A O 1
ATOM 1409 N N . GLN A 1 175 ? 15.116 18.308 -12.458 1.00 98.44 175 GLN A N 1
ATOM 1410 C CA . GLN A 1 175 ? 15.836 17.313 -11.660 1.00 98.44 175 GLN A CA 1
ATOM 1411 C C . GLN A 1 175 ? 15.111 15.964 -11.669 1.00 98.44 175 GLN A C 1
ATOM 1413 O O . GLN A 1 175 ? 15.732 14.932 -11.920 1.00 98.44 175 GLN A O 1
ATOM 1418 N N . ILE A 1 176 ? 13.786 15.974 -11.507 1.00 98.31 176 ILE A N 1
ATOM 1419 C CA . ILE A 1 176 ? 12.956 14.765 -11.597 1.00 98.31 176 ILE A CA 1
ATOM 1420 C C . ILE A 1 176 ? 13.037 14.133 -12.986 1.00 98.31 176 ILE A C 1
ATOM 1422 O O . ILE A 1 176 ? 13.242 12.924 -13.110 1.00 98.31 176 ILE A O 1
ATOM 1426 N N . ARG A 1 177 ? 12.954 14.930 -14.061 1.00 97.12 177 ARG A N 1
ATOM 1427 C CA . ARG A 1 177 ? 13.164 14.429 -15.430 1.00 97.12 177 ARG A CA 1
ATOM 1428 C C . ARG A 1 177 ? 14.530 13.758 -15.585 1.00 97.12 177 ARG A C 1
ATOM 1430 O O . ARG A 1 177 ? 14.612 12.752 -16.284 1.00 97.12 177 ARG A O 1
ATOM 1437 N N . ASN A 1 178 ? 15.555 14.231 -14.886 1.00 96.19 178 ASN A N 1
ATOM 1438 C CA . ASN A 1 178 ? 16.892 13.634 -14.890 1.00 96.19 178 ASN A CA 1
ATOM 1439 C C . ASN A 1 178 ? 17.059 12.444 -13.924 1.00 96.19 178 ASN A C 1
ATOM 1441 O O . ASN A 1 178 ? 18.142 11.866 -13.859 1.00 96.19 178 ASN A O 1
ATOM 1445 N N . GLY A 1 179 ? 15.999 12.037 -13.219 1.00 96.75 179 GLY A N 1
ATOM 1446 C CA . GLY A 1 179 ? 15.992 10.861 -12.349 1.00 96.75 179 GLY A CA 1
ATOM 1447 C C . GLY A 1 179 ? 16.364 11.130 -10.891 1.00 96.75 179 GLY A C 1
ATOM 1448 O O . GLY A 1 179 ? 16.511 10.167 -10.134 1.00 96.75 179 GLY A O 1
ATOM 1449 N N . GLU A 1 180 ? 16.505 12.397 -10.484 1.00 98.12 180 GLU A N 1
ATOM 1450 C CA . GLU A 1 180 ? 16.573 12.742 -9.061 1.00 98.12 180 GLU A CA 1
ATOM 1451 C C . GLU A 1 180 ? 15.246 12.410 -8.368 1.00 98.12 180 GLU A C 1
ATOM 1453 O O . GLU A 1 180 ? 14.184 12.447 -8.987 1.00 98.12 180 GLU A O 1
ATOM 1458 N N . ILE A 1 181 ? 15.314 12.089 -7.076 1.00 98.38 181 ILE A N 1
ATOM 1459 C CA . ILE A 1 181 ? 14.168 11.660 -6.272 1.00 98.38 181 ILE A CA 1
ATOM 1460 C C . ILE A 1 181 ? 14.023 12.590 -5.065 1.00 98.38 181 ILE A C 1
ATOM 1462 O O . ILE A 1 181 ? 15.030 12.909 -4.428 1.00 98.38 181 ILE A O 1
ATOM 1466 N N . ASP A 1 182 ? 12.791 12.987 -4.740 1.00 98.00 182 ASP A N 1
ATOM 1467 C CA . ASP A 1 182 ? 12.473 13.750 -3.526 1.00 98.00 182 ASP A CA 1
ATOM 1468 C C . ASP A 1 182 ? 12.884 12.966 -2.261 1.00 98.00 182 ASP A C 1
ATOM 1470 O O . ASP A 1 182 ? 12.723 11.745 -2.185 1.00 98.00 182 ASP A O 1
ATOM 1474 N N . GLN A 1 183 ? 13.471 13.640 -1.277 1.00 95.62 183 GLN A N 1
ATOM 1475 C CA . GLN A 1 183 ? 14.000 13.050 -0.043 1.00 95.62 183 GLN A CA 1
ATOM 1476 C C . GLN A 1 183 ? 13.228 13.474 1.200 1.00 95.62 183 GLN A C 1
ATOM 1478 O O . GLN A 1 183 ? 13.227 12.727 2.179 1.00 95.62 183 GLN A O 1
ATOM 1483 N N . THR A 1 184 ? 12.592 14.645 1.152 1.00 95.38 184 THR A N 1
ATOM 1484 C CA . THR A 1 184 ? 12.019 15.288 2.335 1.00 95.38 184 THR A CA 1
ATOM 1485 C C . THR A 1 184 ? 10.526 15.029 2.454 1.00 95.38 184 THR A C 1
ATOM 1487 O O . THR A 1 184 ? 10.068 14.614 3.509 1.00 95.38 184 THR A O 1
ATOM 1490 N N . TYR A 1 185 ? 9.761 15.255 1.388 1.00 96.75 185 TYR A N 1
ATOM 1491 C CA . TYR A 1 185 ? 8.329 14.964 1.361 1.00 96.75 185 TYR A CA 1
ATOM 1492 C C . TYR A 1 185 ? 8.040 13.907 0.308 1.00 96.75 185 TYR A C 1
ATOM 1494 O O . TYR A 1 185 ? 8.446 14.041 -0.849 1.00 96.75 185 TYR A O 1
ATOM 1502 N N . LEU A 1 186 ? 7.330 12.858 0.705 1.00 97.44 186 LEU A N 1
ATOM 1503 C CA . LEU A 1 186 ? 7.064 11.704 -0.142 1.00 97.44 186 LEU A CA 1
ATOM 1504 C C . LEU A 1 186 ? 5.700 11.086 0.161 1.00 97.44 186 LEU A C 1
ATOM 1506 O O . LEU A 1 186 ? 5.051 11.444 1.138 1.00 97.44 186 LEU A O 1
ATOM 1510 N N . TYR A 1 187 ? 5.280 10.164 -0.700 1.00 98.31 187 TYR A N 1
ATOM 1511 C CA . TYR A 1 187 ? 4.108 9.329 -0.472 1.00 98.31 187 TYR A CA 1
ATOM 1512 C C . TYR A 1 187 ? 4.517 7.863 -0.379 1.00 98.31 187 TYR A C 1
ATOM 1514 O O . TYR A 1 187 ? 5.253 7.378 -1.243 1.00 98.31 187 TYR A O 1
ATOM 1522 N N . TRP A 1 188 ? 3.980 7.162 0.615 1.00 97.69 188 TRP A N 1
ATOM 1523 C CA . TRP A 1 188 ? 3.976 5.703 0.701 1.00 97.69 188 TRP A CA 1
ATOM 1524 C C . TRP A 1 188 ? 2.567 5.157 0.518 1.00 97.69 188 TRP A C 1
ATOM 1526 O O . TRP A 1 188 ? 1.581 5.849 0.763 1.00 97.69 188 TRP A O 1
ATOM 1536 N N . ALA A 1 189 ? 2.475 3.934 0.016 1.00 94.19 189 ALA A N 1
ATOM 1537 C CA . ALA A 1 189 ? 1.209 3.311 -0.308 1.00 94.19 189 ALA A CA 1
ATOM 1538 C C . ALA A 1 189 ? 0.429 2.966 0.969 1.00 94.19 189 ALA A C 1
ATOM 1540 O O . ALA A 1 189 ? 0.947 2.334 1.894 1.00 94.19 189 ALA A O 1
ATOM 1541 N N . GLY A 1 190 ? -0.818 3.419 1.013 1.00 93.62 190 GLY A N 1
ATOM 1542 C CA . GLY A 1 190 ? -1.877 2.742 1.741 1.00 93.62 190 GLY A CA 1
ATOM 1543 C C . GLY A 1 190 ? -2.583 1.761 0.810 1.00 93.62 190 GLY A C 1
ATOM 1544 O O . GLY A 1 190 ? -2.228 1.605 -0.362 1.00 93.62 190 GLY A O 1
ATOM 1545 N N . ASP A 1 191 ? -3.610 1.120 1.339 1.00 97.31 191 ASP A N 1
ATOM 1546 C CA . ASP A 1 191 ? -4.369 0.124 0.597 1.00 97.31 191 ASP A CA 1
ATOM 1547 C C . ASP A 1 191 ? -5.420 0.790 -0.324 1.00 97.31 191 ASP A C 1
ATOM 1549 O O . ASP A 1 191 ? -5.625 2.014 -0.308 1.00 97.31 191 ASP A O 1
ATOM 1553 N N . GLY A 1 192 ? -6.024 0.000 -1.210 1.00 96.75 192 GLY A N 1
ATOM 1554 C CA . GLY A 1 192 ? -6.924 0.478 -2.253 1.00 96.75 192 GLY A CA 1
ATOM 1555 C C . GLY A 1 192 ? -8.138 -0.417 -2.472 1.00 96.75 192 GLY A C 1
ATOM 1556 O O . GLY A 1 192 ? -8.128 -1.606 -2.175 1.00 96.75 192 GLY A O 1
ATOM 1557 N N . THR A 1 193 ? -9.189 0.174 -3.031 1.00 98.19 193 THR A N 1
ATOM 1558 C CA . THR A 1 193 ? -10.474 -0.481 -3.315 1.00 98.19 193 THR A CA 1
ATOM 1559 C C . THR A 1 193 ? -10.968 -0.115 -4.711 1.00 98.19 193 THR A C 1
ATOM 1561 O O . THR A 1 193 ? -10.543 0.888 -5.291 1.00 98.19 193 THR A O 1
ATOM 1564 N N . VAL A 1 194 ? -11.865 -0.924 -5.274 1.00 98.31 194 VAL A N 1
ATOM 1565 C CA . VAL A 1 194 ? -12.465 -0.668 -6.585 1.00 98.31 194 VAL A CA 1
ATOM 1566 C C . VAL A 1 194 ? -13.928 -0.282 -6.429 1.00 98.31 194 VAL A C 1
ATOM 1568 O O . VAL A 1 194 ? -14.745 -1.075 -5.972 1.00 98.31 194 VAL A O 1
ATOM 1571 N N . VAL A 1 195 ? -14.263 0.921 -6.891 1.00 96.19 195 VAL A N 1
ATOM 1572 C CA . VAL A 1 195 ? -15.612 1.493 -6.833 1.00 96.19 195 VAL A CA 1
ATOM 1573 C C . VAL A 1 195 ? -15.942 2.070 -8.203 1.00 96.19 195 VAL A C 1
ATOM 1575 O O . VAL A 1 195 ? -15.115 2.751 -8.806 1.00 96.19 195 VAL A O 1
ATOM 1578 N N . ASP A 1 196 ? -17.126 1.749 -8.729 1.00 94.62 196 ASP A N 1
ATOM 1579 C CA . ASP A 1 196 ? -17.614 2.219 -10.035 1.00 94.62 196 ASP A CA 1
ATOM 1580 C C . ASP A 1 196 ? -16.624 2.007 -11.200 1.00 94.62 196 ASP A C 1
ATOM 1582 O O . ASP A 1 196 ? -16.478 2.837 -12.097 1.00 94.62 196 ASP A O 1
ATOM 1586 N N . GLY A 1 197 ? -15.909 0.876 -11.185 1.00 95.62 197 GLY A N 1
ATOM 1587 C CA . GLY A 1 197 ? -14.925 0.529 -12.217 1.00 95.62 197 GLY A CA 1
ATOM 1588 C C . GLY A 1 197 ? -13.628 1.346 -12.164 1.00 95.62 197 GLY A C 1
ATOM 1589 O O . GLY A 1 197 ? -12.837 1.296 -13.107 1.00 95.62 197 GLY A O 1
ATOM 1590 N N . GLN A 1 198 ? -13.390 2.082 -11.078 1.00 98.19 198 GLN A N 1
ATOM 1591 C CA . GLN A 1 198 ? -12.169 2.843 -10.833 1.00 98.19 198 GLN A CA 1
ATOM 1592 C C . GLN A 1 198 ? -11.457 2.310 -9.594 1.00 98.19 198 GLN A C 1
ATOM 1594 O O . GLN A 1 198 ? -12.091 1.955 -8.603 1.00 98.19 198 GLN A O 1
ATOM 1599 N N . LEU A 1 199 ? -10.129 2.272 -9.642 1.00 98.81 199 LEU A N 1
ATOM 1600 C CA . LEU A 1 199 ? -9.315 1.933 -8.480 1.00 98.81 199 LEU A CA 1
ATOM 1601 C C . LEU A 1 199 ? -9.044 3.211 -7.678 1.00 98.81 199 LEU A C 1
ATOM 1603 O O . LEU A 1 199 ? -8.467 4.162 -8.203 1.00 98.81 199 LEU A O 1
ATOM 1607 N N . GLN A 1 200 ? -9.438 3.216 -6.410 1.00 98.81 200 GLN A N 1
ATOM 1608 C CA . GLN A 1 200 ? -9.161 4.273 -5.446 1.00 98.81 200 GLN A CA 1
ATOM 1609 C C . GLN A 1 200 ? -8.042 3.809 -4.509 1.00 98.81 200 GLN A C 1
ATOM 1611 O O . GLN A 1 200 ? -8.170 2.758 -3.888 1.00 98.81 200 GLN A O 1
ATOM 1616 N N . VAL A 1 201 ? -6.945 4.563 -4.407 1.00 98.69 201 VAL A N 1
ATOM 1617 C CA . VAL A 1 201 ? -5.777 4.194 -3.583 1.00 98.69 201 VAL A CA 1
ATOM 1618 C C . VAL A 1 201 ? -5.413 5.336 -2.650 1.00 98.69 201 VAL A C 1
ATOM 1620 O O . VAL A 1 201 ? -5.251 6.479 -3.098 1.00 98.69 201 VAL A O 1
ATOM 1623 N N . LEU A 1 202 ? -5.237 5.019 -1.369 1.00 98.50 202 LEU A N 1
ATOM 1624 C CA . LEU A 1 202 ? -4.732 5.961 -0.378 1.00 98.50 202 LEU A CA 1
ATOM 1625 C C . LEU A 1 202 ? -3.204 6.049 -0.457 1.00 98.50 202 LEU A C 1
ATOM 1627 O O . LEU A 1 202 ? -2.508 5.045 -0.569 1.00 98.50 202 LEU A O 1
ATOM 1631 N N . TRP A 1 203 ? -2.673 7.262 -0.364 1.00 98.50 203 TRP A N 1
ATOM 1632 C CA . TRP A 1 203 ? -1.237 7.525 -0.315 1.00 98.50 203 TRP A CA 1
ATOM 1633 C C . TRP A 1 203 ? -0.915 8.328 0.942 1.00 98.50 203 TRP A C 1
ATOM 1635 O O . TRP A 1 203 ? -1.350 9.471 1.089 1.00 98.50 203 TRP A O 1
ATOM 1645 N N . ALA A 1 204 ? -0.168 7.719 1.859 1.00 96.81 204 ALA A N 1
ATOM 1646 C CA . ALA A 1 204 ? 0.251 8.323 3.115 1.00 96.81 204 ALA A CA 1
ATOM 1647 C C . ALA A 1 204 ? 1.396 9.302 2.860 1.00 96.81 204 ALA A C 1
ATOM 1649 O O . ALA A 1 204 ? 2.460 8.913 2.371 1.00 96.81 204 ALA A O 1
ATOM 1650 N N . GLY A 1 205 ? 1.167 10.577 3.153 1.00 97.06 205 GLY A N 1
ATOM 1651 C CA . GLY A 1 205 ? 2.190 11.605 3.110 1.00 97.06 205 GLY A CA 1
ATOM 1652 C C . GLY A 1 205 ? 3.169 11.425 4.249 1.00 97.06 205 GLY A C 1
ATOM 1653 O O . GLY A 1 205 ? 2.784 11.235 5.402 1.00 97.06 205 GLY A O 1
ATOM 1654 N N . VAL A 1 206 ? 4.448 11.496 3.917 1.00 95.88 206 VAL A N 1
ATOM 1655 C CA . VAL A 1 206 ? 5.532 11.296 4.865 1.00 95.88 206 VAL A CA 1
ATOM 1656 C C . VAL A 1 206 ? 6.493 12.466 4.766 1.00 95.88 206 VAL A C 1
ATOM 1658 O O . VAL A 1 206 ? 6.974 12.809 3.682 1.00 95.88 206 VAL A O 1
ATOM 1661 N N . TYR A 1 207 ? 6.792 13.050 5.920 1.00 94.69 207 TYR A N 1
ATOM 1662 C CA . TYR A 1 207 ? 7.851 14.024 6.098 1.00 94.69 207 TYR A CA 1
ATOM 1663 C C . TYR A 1 207 ? 9.086 13.356 6.706 1.00 94.69 207 TYR A C 1
ATOM 1665 O O . TYR A 1 207 ? 9.043 12.730 7.764 1.00 94.69 207 TYR A O 1
ATOM 1673 N N . ASN A 1 208 ? 10.211 13.510 6.026 1.00 92.44 208 ASN A N 1
ATOM 1674 C CA . ASN A 1 208 ? 11.489 12.920 6.369 1.00 92.44 208 ASN A CA 1
ATOM 1675 C C . ASN A 1 208 ? 12.530 14.030 6.573 1.00 92.44 208 ASN A C 1
ATOM 1677 O O . ASN A 1 208 ? 13.365 14.300 5.709 1.00 92.44 208 ASN A O 1
ATOM 1681 N N . GLY A 1 209 ? 12.417 14.722 7.710 1.00 83.94 209 GLY A N 1
ATOM 1682 C CA . GLY A 1 209 ? 13.293 15.828 8.098 1.00 83.94 209 GLY A CA 1
ATOM 1683 C C . GLY A 1 209 ? 14.538 15.386 8.871 1.00 83.94 209 GLY A C 1
ATOM 1684 O O . GLY A 1 209 ? 14.719 14.219 9.200 1.00 83.94 209 GLY A O 1
ATOM 1685 N N . THR A 1 210 ? 15.408 16.338 9.207 1.00 71.75 210 THR A N 1
ATOM 1686 C CA . THR A 1 210 ? 16.709 16.065 9.849 1.00 71.75 210 THR A CA 1
ATOM 1687 C C . THR A 1 210 ? 16.622 15.630 11.312 1.00 71.75 210 THR A C 1
ATOM 1689 O O . THR A 1 210 ? 17.522 14.948 11.790 1.00 71.75 210 THR A O 1
ATOM 1692 N N . GLU A 1 211 ? 15.573 16.032 12.030 1.00 73.38 211 GLU A N 1
ATOM 1693 C CA . GLU A 1 211 ? 15.426 15.761 13.471 1.00 73.38 211 GLU A CA 1
ATOM 1694 C C . GLU A 1 211 ? 14.506 14.575 13.763 1.00 73.38 211 GLU A C 1
ATOM 1696 O O . GLU A 1 211 ? 14.669 13.899 14.774 1.00 73.38 211 GLU A O 1
ATOM 1701 N N . ASN A 1 212 ? 13.556 14.307 12.868 1.00 69.94 212 ASN A N 1
ATOM 1702 C CA . ASN A 1 212 ? 12.618 13.201 12.969 1.00 69.94 212 ASN A CA 1
ATOM 1703 C C . ASN A 1 212 ? 12.355 12.646 11.570 1.00 69.94 212 ASN A C 1
ATOM 1705 O O . ASN A 1 212 ? 11.901 13.367 10.678 1.00 69.94 212 ASN A O 1
ATOM 1709 N N . LEU A 1 213 ? 12.644 11.360 11.401 1.00 84.06 213 LEU A N 1
ATOM 1710 C CA . LEU A 1 213 ? 12.451 10.649 10.146 1.00 84.06 213 LEU A CA 1
ATOM 1711 C C . LEU A 1 213 ? 11.042 10.055 10.099 1.00 84.06 213 LEU A C 1
ATOM 1713 O O . LEU A 1 213 ? 10.499 9.651 11.128 1.00 84.06 213 LEU A O 1
ATOM 1717 N N . MET A 1 214 ? 10.489 9.963 8.891 1.00 90.38 214 MET A N 1
ATOM 1718 C CA . MET A 1 214 ? 9.247 9.237 8.599 1.00 90.38 214 MET A CA 1
ATOM 1719 C C . MET A 1 214 ? 8.021 9.684 9.422 1.00 90.38 214 MET A C 1
ATOM 1721 O O . MET A 1 214 ? 7.214 8.861 9.854 1.00 90.38 214 MET A O 1
ATOM 1725 N N . GLN A 1 215 ? 7.869 10.987 9.656 1.00 91.00 215 GLN A N 1
ATOM 1726 C CA . GLN A 1 215 ? 6.679 11.530 10.307 1.00 91.00 215 GLN A CA 1
ATOM 1727 C C . GLN A 1 215 ? 5.484 11.501 9.355 1.00 91.00 215 GLN A C 1
ATOM 1729 O O . GLN A 1 215 ? 5.626 11.834 8.180 1.00 91.00 215 GLN A O 1
ATOM 1734 N N . SER A 1 216 ? 4.301 11.165 9.868 1.00 91.19 216 SER A N 1
ATOM 1735 C CA . SER A 1 216 ? 3.066 11.310 9.092 1.00 91.19 216 SER A CA 1
ATOM 1736 C C . SER A 1 216 ? 2.777 12.791 8.802 1.00 91.19 216 SER A C 1
ATOM 1738 O O . SER A 1 216 ? 2.850 13.614 9.718 1.00 91.19 216 SER A O 1
ATOM 1740 N N . ASP A 1 217 ? 2.455 13.125 7.549 1.00 93.50 217 ASP A N 1
ATOM 1741 C CA . ASP A 1 217 ? 2.023 14.461 7.104 1.00 93.50 217 ASP A CA 1
ATOM 1742 C C . ASP A 1 217 ? 0.517 14.434 6.787 1.00 93.50 217 ASP A C 1
ATOM 1744 O O . ASP A 1 217 ? -0.317 14.440 7.697 1.00 93.50 217 ASP A O 1
ATOM 1748 N N . ASN A 1 218 ? 0.170 14.374 5.503 1.00 95.38 218 ASN A N 1
ATOM 1749 C CA . ASN A 1 218 ? -1.187 14.357 4.968 1.00 95.38 218 ASN A CA 1
ATOM 1750 C C . ASN A 1 218 ? -1.566 12.955 4.456 1.00 95.38 218 ASN A C 1
ATOM 1752 O O . ASN A 1 218 ? -0.779 12.012 4.502 1.00 95.38 218 ASN A O 1
ATOM 1756 N N . ARG A 1 219 ? -2.771 12.823 3.902 1.00 96.00 219 ARG A N 1
ATOM 1757 C CA . ARG A 1 219 ? -3.164 11.666 3.092 1.00 96.00 219 ARG A CA 1
ATOM 1758 C C . ARG A 1 219 ? -3.761 12.139 1.783 1.00 96.00 219 ARG A C 1
ATOM 1760 O O . ARG A 1 219 ? -4.624 13.013 1.777 1.00 96.00 219 ARG A O 1
ATOM 1767 N N . ALA A 1 220 ? -3.308 11.532 0.693 1.00 98.31 220 ALA A N 1
ATOM 1768 C CA . ALA A 1 220 ? -3.858 11.743 -0.631 1.00 98.31 220 ALA A CA 1
ATOM 1769 C C . ALA A 1 220 ? -4.753 10.578 -1.056 1.00 98.31 220 ALA A C 1
ATOM 1771 O O . ALA A 1 220 ? -4.512 9.429 -0.680 1.00 98.31 220 ALA A O 1
ATOM 1772 N N . LEU A 1 221 ? -5.750 10.876 -1.885 1.00 98.62 221 LEU A N 1
ATOM 1773 C CA . LEU A 1 221 ? -6.588 9.883 -2.549 1.00 98.62 221 LEU A CA 1
ATOM 1774 C C . LEU A 1 221 ? -6.360 9.961 -4.059 1.00 98.62 221 LEU A C 1
ATOM 1776 O O . LEU A 1 221 ? -6.662 10.973 -4.694 1.00 98.62 221 LEU A O 1
ATOM 1780 N N . ALA A 1 222 ? -5.815 8.891 -4.631 1.00 98.75 222 ALA A N 1
ATOM 1781 C CA . ALA A 1 222 ? -5.555 8.770 -6.058 1.00 98.75 222 ALA A CA 1
ATOM 1782 C C . ALA A 1 222 ? -6.602 7.870 -6.721 1.00 98.75 222 ALA A C 1
ATOM 1784 O O . ALA A 1 222 ? -6.861 6.765 -6.247 1.00 98.75 222 ALA A O 1
ATOM 1785 N N . ILE A 1 223 ? -7.161 8.327 -7.840 1.00 98.75 223 ILE A N 1
ATOM 1786 C CA . ILE A 1 223 ? -8.152 7.586 -8.626 1.00 98.75 223 ILE A CA 1
ATOM 1787 C C . ILE A 1 223 ? -7.511 7.150 -9.940 1.00 98.75 223 ILE A C 1
ATOM 1789 O O . ILE A 1 223 ? -6.972 7.979 -10.677 1.00 98.75 223 ILE A O 1
ATOM 1793 N N . TYR A 1 224 ? -7.585 5.860 -10.250 1.00 98.75 224 TYR A N 1
ATOM 1794 C CA . TYR A 1 224 ? -7.012 5.254 -11.446 1.00 98.75 224 TYR A CA 1
ATOM 1795 C C . TYR A 1 224 ? -8.095 4.658 -12.340 1.00 98.75 224 TYR A C 1
ATOM 1797 O O . TYR A 1 224 ? -9.039 4.019 -11.874 1.00 98.75 224 TYR A O 1
ATOM 1805 N N . SER A 1 225 ? -7.918 4.823 -13.649 1.00 98.44 225 SER A N 1
ATOM 1806 C CA . SER A 1 225 ? -8.752 4.151 -14.643 1.00 98.44 225 SER A CA 1
ATOM 1807 C C . SER A 1 225 ? -8.416 2.665 -14.723 1.00 98.44 225 SER A C 1
ATOM 1809 O O . SER A 1 225 ? -7.243 2.294 -14.719 1.00 98.44 225 SER A O 1
ATOM 1811 N N . LEU A 1 226 ? -9.435 1.824 -14.877 1.00 98.38 226 LEU A N 1
ATOM 1812 C CA . LEU A 1 226 ? -9.285 0.408 -15.228 1.00 98.38 226 LEU A CA 1
ATOM 1813 C C . LEU A 1 226 ? -9.646 0.136 -16.700 1.00 98.38 226 LEU A C 1
ATOM 1815 O O . LEU A 1 226 ? -9.788 -1.008 -17.118 1.00 98.38 226 LEU A O 1
ATOM 1819 N N . GLU A 1 227 ? -9.785 1.185 -17.516 1.00 97.56 227 GLU A N 1
ATOM 1820 C CA . GLU A 1 227 ? -10.124 1.061 -18.932 1.00 97.56 227 GLU A CA 1
ATOM 1821 C C . GLU A 1 227 ? -8.934 0.566 -19.767 1.00 97.56 227 GLU A C 1
ATOM 1823 O O . GLU A 1 227 ? -7.848 1.152 -19.768 1.00 97.56 227 GLU A O 1
ATOM 1828 N N . GLY A 1 228 ? -9.161 -0.461 -20.583 1.00 96.00 228 GLY A N 1
ATOM 1829 C CA . GLY A 1 228 ? -8.191 -0.964 -21.552 1.00 96.00 228 GLY A CA 1
ATOM 1830 C C . GLY A 1 228 ? -7.464 -2.210 -21.057 1.00 96.00 228 GLY A C 1
ATOM 1831 O O . GLY A 1 228 ? -8.088 -3.126 -20.536 1.00 96.00 228 GLY A O 1
ATOM 1832 N N . LYS A 1 229 ? -6.151 -2.291 -21.298 1.00 95.12 229 LYS A N 1
ATOM 1833 C CA . LYS A 1 229 ? -5.315 -3.435 -20.902 1.00 95.12 229 LYS A CA 1
ATOM 1834 C C . LYS A 1 229 ? -3.971 -2.946 -20.370 1.00 95.12 229 LYS A C 1
ATOM 1836 O O . LYS A 1 229 ? -3.478 -1.934 -20.869 1.00 95.12 229 LYS A O 1
ATOM 1841 N N . PRO A 1 230 ? -3.320 -3.686 -19.457 1.00 93.94 230 PRO A N 1
ATOM 1842 C CA . PRO A 1 230 ? -1.967 -3.392 -18.999 1.00 93.94 230 PRO A CA 1
ATOM 1843 C C . PRO A 1 230 ? -1.003 -2.989 -20.124 1.00 93.94 230 PRO A C 1
ATOM 1845 O O . PRO A 1 230 ? -0.753 -3.761 -21.053 1.00 93.94 230 PRO A O 1
ATOM 1848 N N . GLY A 1 231 ? -0.449 -1.778 -20.023 1.00 87.75 231 GLY A N 1
ATOM 1849 C CA . GLY A 1 231 ? 0.460 -1.189 -21.013 1.00 87.75 231 GLY A CA 1
ATOM 1850 C C . GLY A 1 231 ? -0.201 -0.267 -22.047 1.00 87.75 231 GLY A C 1
ATOM 1851 O O . GLY A 1 231 ? 0.526 0.374 -22.805 1.00 87.75 231 GLY A O 1
ATOM 1852 N N . SER A 1 232 ? -1.535 -0.163 -22.086 1.00 93.69 232 SER A N 1
ATOM 1853 C CA . SER A 1 232 ? -2.216 0.902 -22.835 1.00 93.69 232 SER A CA 1
ATOM 1854 C C . SER A 1 232 ? -2.055 2.255 -22.133 1.00 93.69 232 SER A C 1
ATOM 1856 O O . SER A 1 232 ? -1.735 2.328 -20.950 1.00 93.69 232 SER A O 1
ATOM 1858 N N . SER A 1 233 ? -2.313 3.350 -22.852 1.00 93.12 233 SER A N 1
ATOM 1859 C CA . SER A 1 233 ? -2.285 4.712 -22.296 1.00 93.12 233 SER A CA 1
ATOM 1860 C C . SER A 1 233 ? -3.447 5.026 -21.342 1.00 93.12 233 SER A C 1
ATOM 1862 O O . SER A 1 233 ? -3.459 6.091 -20.726 1.00 93.12 233 SER A O 1
ATOM 1864 N N . THR A 1 234 ? -4.435 4.135 -21.250 1.00 96.56 234 THR A N 1
ATOM 1865 C CA . THR A 1 234 ? -5.663 4.302 -20.459 1.00 96.56 234 THR A CA 1
ATOM 1866 C C . THR A 1 234 ? -5.647 3.473 -19.179 1.00 96.56 234 THR A C 1
ATOM 1868 O O . THR A 1 234 ? -6.174 3.921 -18.166 1.00 96.56 234 THR A O 1
ATOM 1871 N N . TYR A 1 235 ? -5.024 2.293 -19.201 1.00 97.94 235 TYR A N 1
ATOM 1872 C CA . TYR A 1 235 ? -5.095 1.336 -18.104 1.00 97.94 235 TYR A CA 1
ATOM 1873 C C . TYR A 1 235 ? -4.166 1.734 -16.957 1.00 97.94 235 TYR A C 1
ATOM 1875 O O . TYR A 1 235 ? -2.975 1.960 -17.174 1.00 97.94 235 TYR A O 1
ATOM 1883 N N . LEU A 1 236 ? -4.710 1.816 -15.740 1.00 97.94 236 LEU A N 1
ATOM 1884 C CA . LEU A 1 236 ? -4.059 2.388 -14.556 1.00 97.94 236 LEU A CA 1
ATOM 1885 C C . LEU A 1 236 ? -3.516 3.805 -14.794 1.00 97.94 236 LEU A C 1
ATOM 1887 O O . LEU A 1 236 ? -2.563 4.246 -14.149 1.00 97.94 236 LEU A O 1
ATOM 1891 N N . LYS A 1 237 ? -4.150 4.556 -15.702 1.00 97.25 237 LYS A N 1
ATOM 1892 C CA . LYS A 1 237 ? -3.908 5.989 -15.837 1.00 97.25 237 LYS A CA 1
ATOM 1893 C C . LYS A 1 237 ? -4.444 6.697 -14.597 1.00 97.25 237 LYS A C 1
ATOM 1895 O O . LYS A 1 237 ? -5.607 6.517 -14.239 1.00 97.25 237 LYS A O 1
ATOM 1900 N N . LEU A 1 238 ? -3.612 7.540 -13.996 1.00 98.06 238 LEU A N 1
ATOM 1901 C CA . LEU A 1 238 ? -4.014 8.439 -12.922 1.00 98.06 238 LEU A CA 1
ATOM 1902 C C . LEU A 1 238 ? -5.035 9.458 -13.456 1.00 98.06 238 LEU A C 1
ATOM 1904 O O . LEU A 1 238 ? -4.709 10.271 -14.322 1.00 98.06 238 LEU A O 1
ATOM 1908 N N . LEU A 1 239 ? -6.277 9.371 -12.983 1.00 98.25 239 LEU A N 1
ATOM 1909 C CA . LEU A 1 239 ? -7.385 10.240 -13.384 1.00 98.25 239 LEU A CA 1
ATOM 1910 C C . LEU A 1 239 ? -7.408 11.526 -12.561 1.00 98.25 239 LEU A C 1
ATOM 1912 O O . LEU A 1 239 ? -7.556 12.613 -13.115 1.00 98.25 239 LEU A O 1
ATOM 1916 N N . SER A 1 240 ? -7.235 11.400 -11.248 1.00 98.38 240 SER A N 1
ATOM 1917 C CA . SER A 1 240 ? -7.187 12.524 -10.318 1.00 98.38 240 SER A CA 1
ATOM 1918 C C . SER A 1 240 ? -6.420 12.149 -9.060 1.00 98.38 240 SER A C 1
ATOM 1920 O O . SER A 1 240 ? -6.369 10.978 -8.680 1.00 98.38 240 SER A O 1
ATOM 1922 N N . VAL A 1 241 ? -5.873 13.160 -8.390 1.00 98.56 241 VAL A N 1
ATOM 1923 C CA . VAL A 1 241 ? -5.337 13.03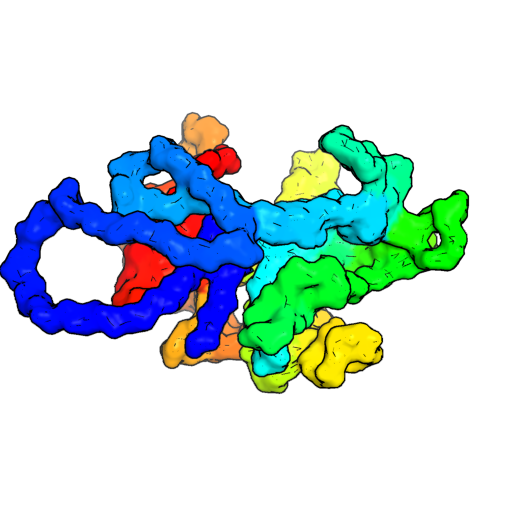6 -7.034 1.00 98.56 241 VAL A CA 1
ATOM 1924 C C . VAL A 1 241 ? -5.864 14.194 -6.216 1.00 98.56 241 VAL A C 1
ATOM 1926 O O . VAL A 1 241 ? -5.629 15.350 -6.566 1.00 98.56 241 VAL A O 1
ATOM 1929 N N . ASP A 1 242 ? -6.551 13.879 -5.127 1.00 98.38 242 ASP A N 1
ATOM 1930 C CA . ASP A 1 242 ? -6.757 14.842 -4.059 1.00 98.38 242 ASP A CA 1
ATOM 1931 C C . ASP A 1 242 ? -5.585 14.724 -3.086 1.00 98.38 242 ASP A C 1
ATOM 1933 O O . ASP A 1 242 ? -5.519 13.793 -2.287 1.00 98.38 242 ASP A O 1
ATOM 1937 N N . HIS A 1 243 ? -4.627 15.645 -3.191 1.00 97.50 243 HIS A N 1
ATOM 1938 C CA . HIS A 1 243 ? -3.449 15.665 -2.325 1.00 97.50 243 HIS A CA 1
ATOM 1939 C C . HIS A 1 243 ? -3.757 16.075 -0.882 1.00 97.50 243 HIS A C 1
ATOM 1941 O O . HIS A 1 243 ? -2.917 15.861 -0.013 1.00 97.50 243 HIS A O 1
ATOM 1947 N N . ASN A 1 244 ? -4.929 16.654 -0.624 1.00 94.12 244 ASN A N 1
ATOM 1948 C CA . ASN A 1 244 ? -5.332 17.151 0.686 1.00 94.12 244 ASN A CA 1
ATOM 1949 C C . ASN A 1 244 ? -6.566 16.413 1.212 1.00 94.12 244 ASN A C 1
ATOM 1951 O O . ASN A 1 244 ? -7.267 16.947 2.069 1.00 94.12 244 ASN A O 1
ATOM 1955 N N . PHE A 1 245 ? -6.798 15.182 0.739 1.00 95.50 245 PHE A N 1
ATOM 1956 C CA . PHE A 1 245 ? -7.926 14.355 1.165 1.00 95.50 245 PHE A CA 1
ATOM 1957 C C . PHE A 1 245 ? -8.018 14.268 2.699 1.00 95.50 245 PHE A C 1
ATOM 1959 O O . PHE A 1 245 ? -9.097 14.398 3.271 1.00 95.50 245 PHE A O 1
ATOM 1966 N N . PHE A 1 246 ? -6.863 14.181 3.371 1.00 92.38 246 PHE A N 1
ATOM 1967 C CA . PHE A 1 246 ? -6.698 14.704 4.728 1.00 92.38 246 PHE A CA 1
ATOM 1968 C C . PHE A 1 246 ? -5.477 15.613 4.790 1.00 92.38 246 PHE A C 1
ATOM 1970 O O . PHE A 1 246 ? -4.365 15.147 4.561 1.00 92.38 246 PHE A O 1
ATOM 1977 N N . GLU A 1 247 ? -5.654 16.880 5.168 1.00 90.69 247 GLU A N 1
ATOM 1978 C CA . GLU A 1 247 ? -4.540 17.833 5.313 1.00 90.69 247 GLU A CA 1
ATOM 1979 C C . GLU A 1 247 ? -3.517 17.408 6.376 1.00 90.69 247 GLU A C 1
ATOM 1981 O O . GLU A 1 247 ? -2.332 17.715 6.254 1.00 90.69 247 GLU A O 1
ATOM 1986 N N . LYS A 1 248 ? -3.973 16.694 7.412 1.00 90.06 248 LYS A N 1
ATOM 1987 C CA . LYS A 1 248 ? -3.127 16.107 8.449 1.00 90.06 248 LYS A CA 1
ATOM 1988 C C . LYS A 1 248 ? -3.685 14.759 8.876 1.00 90.06 248 LYS A C 1
ATOM 1990 O O . LYS A 1 248 ? -4.850 14.664 9.254 1.00 90.06 248 LYS A O 1
ATOM 1995 N N . ASP A 1 249 ? -2.843 13.739 8.863 1.00 87.69 249 ASP A N 1
ATOM 1996 C CA . ASP A 1 249 ? -3.242 12.361 9.131 1.00 87.69 249 ASP A CA 1
ATOM 1997 C C . ASP A 1 249 ? -2.296 11.694 10.137 1.00 87.69 249 ASP A C 1
ATOM 1999 O O . ASP A 1 249 ? -1.487 10.838 9.788 1.00 87.69 249 ASP A O 1
ATOM 2003 N N . PRO A 1 250 ? -2.346 12.081 11.421 1.00 87.62 250 PRO A N 1
ATOM 2004 C CA . PRO A 1 250 ? -1.372 11.612 12.401 1.00 87.62 250 PRO A CA 1
ATOM 2005 C C . PRO A 1 250 ? -1.462 10.108 12.703 1.00 87.62 250 PRO A C 1
ATOM 2007 O O . PRO A 1 250 ? -0.536 9.580 13.309 1.00 87.62 250 PRO A O 1
ATOM 2010 N N . ILE A 1 251 ? -2.560 9.432 12.332 1.00 92.50 251 ILE A N 1
ATOM 2011 C CA . ILE A 1 251 ? -2.800 8.022 12.680 1.00 92.50 251 ILE A CA 1
ATOM 2012 C C . ILE A 1 251 ? -2.642 7.089 11.477 1.00 92.50 251 ILE A C 1
ATOM 2014 O O . ILE A 1 251 ? -2.138 5.983 11.656 1.00 92.50 251 ILE A O 1
ATOM 2018 N N . GLY A 1 252 ? -3.023 7.503 10.263 1.00 93.19 252 GLY A N 1
ATOM 2019 C CA . GLY A 1 252 ? -2.839 6.660 9.078 1.00 93.19 252 GLY A CA 1
ATOM 2020 C C . GLY A 1 252 ? -3.969 5.662 8.810 1.00 93.19 252 GLY A C 1
ATOM 2021 O O . GLY A 1 252 ? -3.697 4.591 8.280 1.00 93.19 252 GLY A O 1
ATOM 2022 N N . TYR A 1 253 ? -5.224 5.962 9.169 1.00 96.31 253 TYR A N 1
ATOM 2023 C CA . TYR A 1 253 ? -6.385 5.098 8.872 1.00 96.31 253 TYR A CA 1
ATOM 2024 C C . TYR A 1 253 ? -6.475 4.680 7.386 1.00 96.31 253 TYR A C 1
ATOM 2026 O O . TYR A 1 253 ? -6.553 5.509 6.485 1.00 96.31 253 TYR A O 1
ATOM 2034 N N . GLY A 1 254 ? -6.488 3.382 7.095 1.00 95.62 254 GLY A N 1
ATOM 2035 C CA . GLY A 1 254 ? -6.500 2.893 5.707 1.00 95.62 254 GLY A CA 1
ATOM 2036 C C . GLY A 1 254 ? -5.112 2.560 5.164 1.00 95.62 254 GLY A C 1
ATOM 2037 O O . GLY A 1 254 ? -4.921 2.445 3.955 1.00 95.62 254 GLY A O 1
ATOM 2038 N N . GLN A 1 255 ? -4.141 2.357 6.060 1.00 94.31 255 GLN A N 1
ATOM 2039 C CA . GLN A 1 255 ? -2.943 1.575 5.738 1.00 94.31 255 GLN A CA 1
ATOM 2040 C C . GLN A 1 255 ? -3.310 0.177 5.226 1.00 94.31 255 GLN A C 1
ATOM 2042 O O . GLN A 1 255 ? -2.605 -0.361 4.377 1.00 94.31 255 GLN A O 1
ATOM 2047 N N . THR A 1 256 ? -4.408 -0.379 5.737 1.00 97.94 256 THR A N 1
ATOM 2048 C CA . THR A 1 256 ? -5.055 -1.612 5.280 1.00 97.94 256 THR A CA 1
ATOM 2049 C C . THR A 1 256 ? -6.572 -1.414 5.300 1.00 97.94 256 THR A C 1
ATOM 2051 O O . THR A 1 256 ? -7.089 -0.629 6.111 1.00 97.94 256 THR A O 1
ATOM 2054 N N . LEU A 1 257 ? -7.284 -2.101 4.407 1.00 98.31 257 LEU A N 1
ATOM 2055 C CA . LEU A 1 257 ? -8.733 -1.991 4.257 1.00 98.31 257 LEU A CA 1
ATOM 2056 C C . LEU A 1 257 ? -9.445 -3.338 4.416 1.00 98.31 257 LEU A C 1
ATOM 2058 O O . LEU A 1 257 ? -8.867 -4.406 4.217 1.00 98.31 257 LEU A O 1
ATOM 2062 N N . TRP A 1 258 ? -10.738 -3.263 4.722 1.00 98.44 258 TRP A N 1
ATOM 2063 C CA . TRP A 1 258 ? -11.689 -4.359 4.566 1.00 98.44 258 TRP A CA 1
ATOM 2064 C C . TRP A 1 25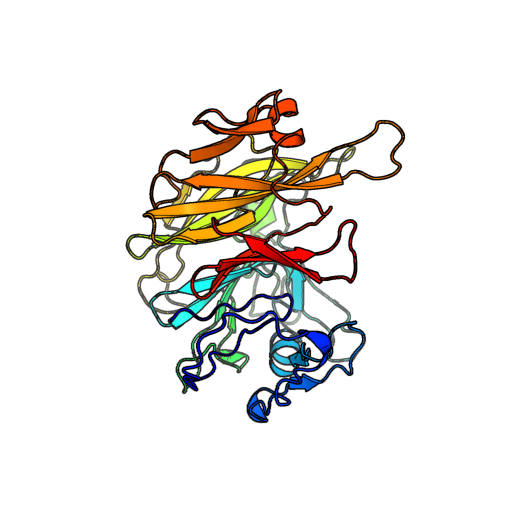8 ? -13.020 -3.829 4.015 1.00 98.44 258 TRP A C 1
ATOM 2066 O O . TRP A 1 258 ? -13.678 -3.011 4.651 1.00 98.44 258 TRP A O 1
ATOM 2076 N N . GLU A 1 259 ? -13.417 -4.279 2.825 1.00 98.31 259 GLU A N 1
ATOM 2077 C CA . GLU A 1 259 ? -14.737 -3.998 2.244 1.00 98.31 259 GLU A CA 1
ATOM 2078 C C . GLU A 1 259 ? -15.764 -4.979 2.824 1.00 98.31 259 GLU A C 1
ATOM 2080 O O . GLU A 1 259 ? -15.720 -6.168 2.500 1.00 98.31 259 GLU A O 1
ATOM 2085 N N . ASP A 1 260 ? -16.677 -4.500 3.671 1.00 98.31 260 ASP A N 1
ATOM 2086 C CA . ASP A 1 260 ? -17.662 -5.351 4.341 1.00 98.31 260 ASP A CA 1
ATOM 2087 C C . ASP A 1 260 ? -19.006 -5.433 3.598 1.00 98.31 260 ASP A C 1
ATOM 2089 O O . ASP A 1 260 ? -19.401 -4.551 2.844 1.00 98.31 260 ASP A O 1
ATOM 2093 N N . GLU A 1 261 ? -19.751 -6.509 3.831 1.00 97.06 261 GLU A N 1
ATOM 2094 C CA . GLU A 1 261 ? -21.084 -6.720 3.260 1.00 97.06 261 GLU A CA 1
ATOM 2095 C C . GLU A 1 261 ? -22.126 -5.719 3.793 1.00 97.06 261 GLU A C 1
ATOM 2097 O O . GLU A 1 261 ? -23.179 -5.548 3.175 1.00 97.06 261 GLU A O 1
ATOM 2102 N N . ASP A 1 262 ? -21.843 -5.047 4.913 1.00 97.50 262 ASP A N 1
ATOM 2103 C CA . ASP A 1 262 ? -22.686 -3.996 5.491 1.00 97.50 262 ASP A CA 1
ATOM 2104 C C . ASP A 1 262 ? -22.664 -2.658 4.722 1.00 97.50 262 ASP A C 1
ATOM 2106 O O . ASP A 1 262 ? -23.418 -1.740 5.056 1.00 97.50 262 ASP A O 1
ATOM 2110 N N . GLY A 1 263 ? -21.860 -2.565 3.657 1.00 97.81 263 GLY A N 1
ATOM 2111 C CA . GLY A 1 263 ? -21.771 -1.401 2.779 1.00 97.81 263 GLY A CA 1
ATOM 2112 C C . GLY A 1 263 ? -20.672 -0.410 3.156 1.00 97.81 263 GLY A C 1
ATOM 2113 O O . GLY A 1 263 ? -20.522 0.605 2.469 1.00 97.81 263 GLY A O 1
ATOM 2114 N N . HIS A 1 264 ? -19.896 -0.686 4.207 1.00 98.62 264 HIS A N 1
ATOM 2115 C CA . HIS A 1 264 ? -18.760 0.126 4.623 1.00 98.62 264 HIS A CA 1
ATOM 2116 C C . HIS A 1 264 ? -17.425 -0.446 4.137 1.00 98.62 264 HIS A C 1
ATOM 2118 O O . HIS A 1 264 ? -17.233 -1.655 4.006 1.00 98.62 264 HIS A O 1
ATOM 2124 N N . THR A 1 265 ? -16.451 0.442 3.934 1.00 98.69 265 THR A N 1
ATOM 2125 C CA . THR A 1 265 ? -15.041 0.047 3.868 1.00 98.69 265 THR A CA 1
ATOM 2126 C C . THR A 1 265 ? -14.378 0.425 5.186 1.00 98.69 265 THR A C 1
ATOM 2128 O O . THR A 1 265 ? -14.280 1.601 5.535 1.00 98.69 265 THR A O 1
ATOM 2131 N N . TYR A 1 266 ? -13.942 -0.581 5.933 1.00 98.81 266 TYR A N 1
ATOM 2132 C CA . TYR A 1 266 ? -13.215 -0.441 7.185 1.00 98.81 266 TYR A CA 1
ATOM 2133 C C . TYR A 1 266 ? -11.753 -0.107 6.908 1.00 98.81 266 TYR A C 1
ATOM 2135 O O . TYR A 1 266 ? -11.125 -0.691 6.028 1.00 98.81 266 TYR A O 1
ATOM 2143 N N . LEU A 1 267 ? -11.219 0.852 7.658 1.00 98.50 267 LEU A N 1
ATOM 2144 C CA . LEU A 1 267 ? -9.893 1.420 7.467 1.00 98.50 267 LEU A CA 1
ATOM 2145 C C . LEU A 1 267 ? -9.089 1.255 8.748 1.00 98.50 267 LEU A C 1
ATOM 2147 O O . LEU A 1 267 ? -9.391 1.894 9.758 1.00 98.50 267 LEU A O 1
ATOM 2151 N N . TYR A 1 268 ? -8.047 0.432 8.711 1.00 98.38 268 TYR A N 1
ATOM 2152 C CA . TYR A 1 268 ? -7.239 0.155 9.894 1.00 98.38 268 TYR A CA 1
ATOM 2153 C C . TYR A 1 268 ? -5.927 0.929 9.868 1.00 98.38 268 TYR A C 1
ATOM 2155 O O . TYR A 1 268 ? -5.395 1.305 8.820 1.00 98.38 268 TYR A O 1
ATOM 2163 N N . ALA A 1 269 ? -5.412 1.170 11.066 1.00 96.25 269 ALA A N 1
ATOM 2164 C CA . ALA A 1 269 ? -4.087 1.710 11.320 1.00 96.25 269 ALA A CA 1
ATOM 2165 C C . ALA A 1 269 ? -3.543 1.142 12.629 1.00 96.25 269 ALA A C 1
ATOM 2167 O O . ALA A 1 269 ? -4.280 0.539 13.410 1.00 96.25 269 ALA A O 1
ATOM 2168 N N . CYS A 1 270 ? -2.264 1.388 12.902 1.00 94.69 270 CYS A N 1
ATOM 2169 C CA . CYS A 1 270 ? -1.654 1.098 14.194 1.00 94.69 270 CYS A CA 1
ATOM 2170 C C . CYS A 1 270 ? -1.184 2.398 14.854 1.00 94.69 270 CYS A C 1
ATOM 2172 O O . CYS A 1 270 ? -0.201 3.000 14.425 1.00 94.69 270 CYS A O 1
ATOM 2174 N N . ASN A 1 271 ? -1.861 2.810 15.926 1.00 94.94 271 ASN A N 1
ATOM 2175 C CA . ASN A 1 271 ? -1.467 3.967 16.719 1.00 94.94 271 ASN A CA 1
ATOM 2176 C C . ASN A 1 271 ? -0.318 3.601 17.666 1.00 94.94 271 ASN A C 1
ATOM 2178 O O . ASN A 1 271 ? -0.449 2.681 18.479 1.00 94.94 271 ASN A O 1
ATOM 2182 N N . GLN A 1 272 ? 0.787 4.342 17.592 1.00 92.69 272 GLN A N 1
ATOM 2183 C CA . GLN A 1 272 ? 1.945 4.146 18.458 1.00 92.69 272 GLN A CA 1
ATOM 2184 C C . GLN A 1 272 ? 1.987 5.197 19.566 1.00 92.69 272 GLN A C 1
ATOM 2186 O O . GLN A 1 272 ? 2.041 6.393 19.294 1.00 92.69 272 GLN A O 1
ATOM 2191 N N . PHE A 1 273 ? 2.025 4.758 20.822 1.00 92.00 273 PHE A N 1
ATOM 2192 C CA . PHE A 1 273 ? 2.038 5.660 21.974 1.00 92.00 273 PHE A CA 1
ATOM 2193 C C . PHE A 1 273 ? 2.757 5.050 23.180 1.00 92.00 273 PHE A C 1
ATOM 2195 O O . PHE A 1 273 ? 2.892 3.831 23.302 1.00 92.00 273 PHE A O 1
ATOM 2202 N N . LYS A 1 274 ? 3.221 5.898 24.102 1.00 91.31 274 LYS A N 1
ATOM 2203 C CA . LYS A 1 274 ? 3.730 5.454 25.406 1.00 91.31 274 LYS A CA 1
ATOM 2204 C C . LYS A 1 274 ? 2.553 5.085 26.300 1.00 91.31 274 LYS A C 1
ATOM 2206 O O . LYS A 1 274 ? 1.774 5.959 26.670 1.00 91.31 274 LYS A O 1
ATOM 2211 N N . LYS A 1 275 ? 2.417 3.797 26.628 1.00 87.31 275 LYS A N 1
ATOM 2212 C CA . LYS A 1 275 ? 1.362 3.319 27.529 1.00 87.31 275 LYS A CA 1
ATOM 2213 C C . LYS A 1 275 ? 1.683 3.684 28.977 1.00 87.31 275 LYS A C 1
ATOM 2215 O O . LYS A 1 275 ? 0.835 4.271 29.639 1.00 87.31 275 LYS A O 1
ATOM 2220 N N . ASN A 1 276 ? 2.911 3.414 29.422 1.00 88.56 276 ASN A N 1
ATOM 2221 C CA . ASN A 1 276 ? 3.462 3.965 30.658 1.00 88.56 276 ASN A CA 1
ATOM 2222 C C . ASN A 1 276 ? 4.655 4.888 30.342 1.00 88.56 276 ASN A C 1
ATOM 2224 O O . ASN A 1 276 ? 5.425 4.582 29.427 1.00 88.56 276 ASN A O 1
ATOM 2228 N N . PRO A 1 277 ? 4.852 5.992 31.090 1.00 89.50 277 PRO A N 1
ATOM 2229 C CA . PRO A 1 277 ? 5.991 6.896 30.891 1.00 89.50 277 PRO A CA 1
ATOM 2230 C C . PRO A 1 277 ? 7.355 6.204 31.010 1.00 89.50 277 PRO A C 1
ATOM 2232 O O . PRO A 1 277 ? 8.287 6.566 30.295 1.00 89.50 277 PRO A O 1
ATOM 2235 N N . ASP A 1 278 ? 7.440 5.187 31.871 1.00 92.44 278 ASP A N 1
ATOM 2236 C CA . ASP A 1 278 ? 8.671 4.444 32.156 1.00 92.44 278 ASP A CA 1
ATOM 2237 C C . ASP A 1 278 ? 8.929 3.288 31.173 1.00 92.44 278 ASP A C 1
ATOM 2239 O O . ASP A 1 278 ? 9.991 2.663 31.213 1.00 92.44 278 ASP A O 1
ATOM 2243 N N . ASP A 1 279 ? 7.983 2.984 30.274 1.00 88.62 279 ASP A N 1
ATOM 2244 C CA . ASP A 1 279 ? 8.179 1.926 29.283 1.00 88.62 279 ASP A CA 1
ATOM 2245 C C . ASP A 1 279 ? 9.315 2.326 28.333 1.00 88.62 279 ASP A C 1
ATOM 2247 O O . ASP A 1 279 ? 9.304 3.410 27.745 1.00 88.62 279 ASP A O 1
ATOM 2251 N N . ALA A 1 280 ? 10.277 1.431 28.096 1.00 86.94 280 ALA A N 1
ATOM 2252 C CA . ALA A 1 280 ? 11.373 1.693 27.160 1.00 86.94 280 ALA A CA 1
ATOM 2253 C C . ALA A 1 280 ? 10.873 1.871 25.712 1.00 86.94 280 ALA A C 1
ATOM 2255 O O . ALA A 1 280 ? 11.384 2.701 24.960 1.00 86.94 280 ALA A O 1
ATOM 2256 N N . LEU A 1 281 ? 9.816 1.150 25.330 1.00 88.81 281 LEU A N 1
ATOM 2257 C CA . LEU A 1 281 ? 9.252 1.134 23.979 1.00 88.81 281 LEU A CA 1
ATOM 2258 C C . LEU A 1 281 ? 7.813 1.650 23.973 1.00 88.81 281 LEU A C 1
ATOM 2260 O O . LEU A 1 281 ? 7.142 1.662 25.000 1.00 88.81 281 LEU A O 1
ATOM 2264 N N . ASN A 1 282 ? 7.348 2.109 22.813 1.00 91.69 282 ASN A N 1
ATOM 2265 C CA . ASN A 1 282 ? 5.930 2.406 22.623 1.00 91.69 282 ASN A CA 1
ATOM 2266 C C . ASN A 1 282 ? 5.109 1.108 22.609 1.00 91.69 282 ASN A C 1
ATOM 2268 O O . ASN A 1 282 ? 5.622 0.023 22.337 1.00 91.69 282 ASN A O 1
ATOM 2272 N N . THR A 1 283 ? 3.814 1.234 22.857 1.00 91.81 283 THR A N 1
ATOM 2273 C CA . THR A 1 283 ? 2.812 0.257 22.427 1.00 91.81 283 THR A CA 1
ATOM 2274 C C . THR A 1 283 ? 2.330 0.642 21.032 1.00 91.81 283 THR A C 1
ATOM 2276 O O . THR A 1 283 ? 2.233 1.829 20.734 1.00 91.81 283 THR A O 1
ATOM 2279 N N . SER A 1 284 ? 2.036 -0.349 20.191 1.00 95.38 284 SER A N 1
ATOM 2280 C CA . SER A 1 284 ? 1.418 -0.169 18.878 1.00 95.38 284 SER A CA 1
ATOM 2281 C C . SER A 1 284 ? 0.065 -0.872 18.872 1.00 95.38 284 SER A C 1
ATOM 2283 O O . SER A 1 284 ? 0.008 -2.099 18.932 1.00 95.38 284 SER A O 1
ATOM 2285 N N . SER A 1 285 ? -1.020 -0.106 18.838 1.00 94.94 285 SER A N 1
ATOM 2286 C CA . SER A 1 285 ? -2.380 -0.632 18.954 1.00 94.94 285 SER A CA 1
ATOM 2287 C C . SER A 1 285 ? -3.149 -0.457 17.649 1.00 94.94 285 SER A C 1
ATOM 2289 O O . SER A 1 285 ? -3.255 0.676 17.174 1.00 94.94 285 SER A O 1
ATOM 2291 N N . PRO A 1 286 ? -3.735 -1.531 17.091 1.00 97.31 286 PRO A N 1
ATOM 2292 C CA . PRO A 1 286 ? -4.709 -1.416 16.020 1.00 97.31 286 PRO A CA 1
ATOM 2293 C C . PRO A 1 286 ? -5.872 -0.515 16.431 1.00 97.31 286 PRO A C 1
ATOM 2295 O O . PRO A 1 286 ? -6.363 -0.607 17.561 1.00 97.31 286 PRO A O 1
ATOM 2298 N N . VAL A 1 287 ? -6.303 0.328 15.502 1.00 98.25 287 VAL A N 1
ATOM 2299 C CA . VAL A 1 287 ? -7.471 1.208 15.597 1.00 98.25 287 VAL A CA 1
ATOM 2300 C C . VAL A 1 287 ? -8.210 1.182 14.261 1.00 98.25 287 VAL A C 1
ATOM 2302 O O . VAL A 1 287 ? -7.604 0.862 13.235 1.00 98.25 287 VAL A O 1
ATOM 2305 N N . VAL A 1 288 ? -9.507 1.499 14.265 1.00 98.62 288 VAL A N 1
ATOM 2306 C CA . VAL A 1 288 ? -10.359 1.362 13.076 1.00 98.62 288 VAL A CA 1
ATOM 2307 C C . VAL A 1 288 ? -11.249 2.582 12.840 1.00 98.62 288 VAL A C 1
ATOM 2309 O O . VAL A 1 288 ? -11.799 3.178 13.767 1.00 98.62 288 VAL A O 1
ATOM 2312 N N . ALA A 1 289 ? -11.371 2.944 11.569 1.00 98.62 289 ALA A N 1
ATOM 2313 C CA . ALA A 1 289 ? -12.366 3.855 11.026 1.00 98.62 289 ALA A CA 1
ATOM 2314 C C . ALA A 1 289 ? -13.203 3.113 9.971 1.00 98.62 289 ALA A C 1
ATOM 2316 O O . ALA A 1 289 ? -12.875 1.989 9.596 1.00 98.62 289 ALA A O 1
ATOM 2317 N N . ARG A 1 290 ? -14.267 3.731 9.465 1.00 98.75 290 ARG A N 1
ATOM 2318 C CA . ARG A 1 290 ? -15.025 3.238 8.310 1.00 98.75 290 ARG A CA 1
ATOM 2319 C C . ARG A 1 290 ? -15.484 4.393 7.433 1.00 98.75 290 ARG A C 1
ATOM 2321 O O . ARG A 1 290 ? -15.804 5.463 7.949 1.00 98.75 290 ARG A O 1
ATOM 2328 N N . SER A 1 291 ? -15.546 4.186 6.128 1.00 98.56 291 SER A N 1
ATOM 2329 C CA . SER A 1 291 ? -16.227 5.097 5.210 1.00 98.56 291 SER A CA 1
ATOM 2330 C C . SER A 1 291 ? -17.734 4.823 5.231 1.00 98.56 291 SER A C 1
ATOM 2332 O O . SER A 1 291 ? -18.160 3.681 5.397 1.00 98.56 291 SER A O 1
ATOM 2334 N N . GLN A 1 292 ? -18.572 5.850 5.070 1.00 98.25 292 GLN A N 1
ATOM 2335 C CA . GLN A 1 292 ? -20.038 5.699 5.095 1.00 98.25 292 GLN A CA 1
ATOM 2336 C C . GLN A 1 292 ? -20.593 4.806 3.977 1.00 98.25 292 GLN A C 1
ATOM 2338 O O . GLN A 1 292 ? -21.686 4.266 4.113 1.00 98.25 292 GLN A O 1
ATOM 2343 N N . THR A 1 293 ? -19.846 4.656 2.886 1.00 98.31 293 THR A N 1
ATOM 2344 C CA . THR A 1 293 ? -20.121 3.728 1.782 1.00 98.31 293 THR A CA 1
ATOM 2345 C C . THR A 1 293 ? -18.809 3.084 1.330 1.00 98.31 293 THR A C 1
ATOM 2347 O O . THR A 1 293 ? -17.745 3.515 1.772 1.00 98.31 293 THR A O 1
ATOM 2350 N N . HIS A 1 294 ? -18.833 2.142 0.387 1.00 97.94 294 HIS A N 1
ATOM 2351 C CA . HIS A 1 294 ? -17.599 1.620 -0.215 1.00 97.94 294 HIS A CA 1
ATOM 2352 C C . HIS A 1 294 ? -16.730 2.667 -0.926 1.00 97.94 294 HIS A C 1
ATOM 2354 O O . HIS A 1 294 ? -15.525 2.464 -1.060 1.00 97.94 294 HIS A O 1
ATOM 2360 N N . ASP A 1 295 ? -17.308 3.792 -1.357 1.00 98.25 295 ASP A N 1
ATOM 2361 C CA . ASP A 1 295 ? -16.545 4.910 -1.908 1.00 98.25 295 ASP A CA 1
ATOM 2362 C C . ASP A 1 295 ? -15.681 5.549 -0.813 1.00 98.25 295 ASP A C 1
ATOM 2364 O O . ASP A 1 295 ? -16.217 6.119 0.145 1.00 98.25 295 ASP A O 1
ATOM 2368 N N . LEU A 1 296 ? -14.349 5.511 -0.958 1.00 98.31 296 LEU A N 1
ATOM 2369 C CA . LEU A 1 296 ? -13.441 6.095 0.034 1.00 98.31 296 LEU A CA 1
ATOM 2370 C C . LEU A 1 296 ? -13.636 7.605 0.169 1.00 98.31 296 LEU A C 1
ATOM 2372 O O . LEU A 1 296 ? -13.276 8.147 1.208 1.00 98.31 296 LEU A O 1
ATOM 2376 N N . ARG A 1 297 ? -14.229 8.271 -0.835 1.00 97.38 297 ARG A N 1
ATOM 2377 C CA . ARG A 1 297 ? -14.585 9.701 -0.796 1.00 97.38 297 ARG A CA 1
ATOM 2378 C C . ARG A 1 297 ? -15.762 10.010 0.126 1.00 97.38 297 ARG A C 1
ATOM 2380 O O . ARG A 1 297 ? -15.980 11.177 0.447 1.00 97.38 297 ARG A O 1
ATOM 2387 N N . SER A 1 298 ? -16.557 9.006 0.497 1.00 98.00 298 SER A N 1
ATOM 2388 C CA . SER A 1 298 ? -17.647 9.210 1.452 1.00 98.00 298 SER A CA 1
ATOM 2389 C C . SER A 1 298 ? -17.089 9.620 2.822 1.00 98.00 298 SER A C 1
ATOM 2391 O O . S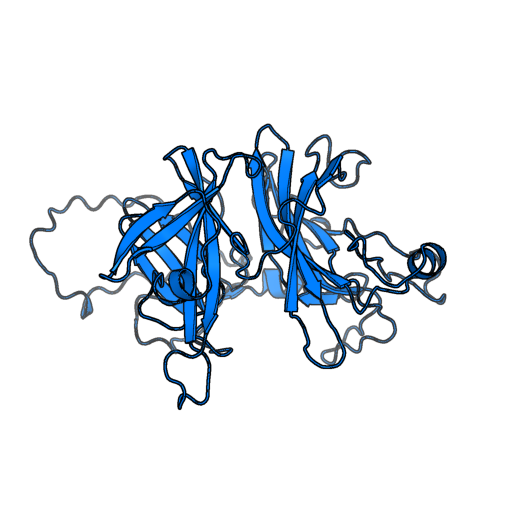ER A 1 298 ? -15.942 9.290 3.126 1.00 98.00 298 SER A O 1
ATOM 2393 N N . PRO A 1 299 ? -17.849 10.359 3.654 1.00 97.69 299 PRO A N 1
ATOM 2394 C CA . PRO A 1 299 ? -17.379 10.762 4.977 1.00 97.69 299 PRO A CA 1
ATOM 2395 C C . PRO A 1 299 ? -16.922 9.565 5.817 1.00 97.69 299 PRO A C 1
ATOM 2397 O O . PRO A 1 299 ? -17.467 8.466 5.690 1.00 97.69 299 PRO A O 1
ATOM 2400 N N . TRP A 1 300 ? -15.921 9.778 6.672 1.00 98.25 300 TRP A N 1
ATOM 2401 C CA . TRP A 1 300 ? -15.398 8.735 7.554 1.00 98.25 300 TRP A CA 1
ATOM 2402 C C . TRP A 1 300 ? -15.955 8.873 8.967 1.00 98.25 300 TRP A C 1
ATOM 2404 O O . TRP A 1 300 ? -16.179 9.974 9.471 1.00 98.25 300 TRP A O 1
ATOM 2414 N N . GLU A 1 301 ? -16.132 7.728 9.612 1.00 98.56 301 GLU A N 1
ATOM 2415 C CA . GLU A 1 301 ? -16.468 7.595 11.020 1.00 98.56 301 GLU A CA 1
ATOM 2416 C C . GLU A 1 301 ? -15.338 6.843 11.726 1.00 98.56 301 GLU A C 1
ATOM 2418 O O . GLU A 1 301 ? -14.765 5.904 11.179 1.00 98.56 301 GLU A O 1
ATOM 2423 N N . TYR A 1 302 ? -15.013 7.239 12.951 1.00 98.69 302 TYR A N 1
ATOM 2424 C CA . TYR A 1 302 ? -13.915 6.685 13.737 1.00 98.69 302 TYR A CA 1
ATOM 2425 C C . TYR A 1 302 ? -14.477 5.929 14.933 1.00 98.69 302 TYR A C 1
ATOM 2427 O O . TYR A 1 302 ? -15.317 6.470 15.656 1.00 98.69 302 TYR A O 1
ATOM 2435 N N . TYR A 1 303 ? -14.018 4.695 15.142 1.00 98.62 303 TYR A N 1
ATOM 2436 C CA . TYR A 1 303 ? -14.458 3.877 16.264 1.00 98.62 303 TYR A CA 1
ATOM 2437 C C . TYR A 1 303 ? -13.592 4.178 17.479 1.00 98.62 303 TYR A C 1
ATOM 2439 O O . TYR A 1 303 ? -12.426 3.781 17.551 1.00 98.62 303 TYR A O 1
ATOM 2447 N N . VAL A 1 304 ? -14.155 4.926 18.423 1.00 98.38 304 VAL A N 1
ATOM 2448 C CA . VAL A 1 304 ? -13.416 5.450 19.567 1.00 98.38 304 VAL A CA 1
ATOM 2449 C C . VAL A 1 304 ? -14.038 5.002 20.876 1.00 98.38 304 VAL A C 1
ATOM 2451 O O . VAL A 1 304 ? -15.258 4.968 21.025 1.00 98.38 304 VAL A O 1
ATOM 2454 N N . ALA A 1 305 ? -13.196 4.683 21.852 1.00 97.88 305 ALA A N 1
ATOM 2455 C CA . ALA A 1 305 ? -13.630 4.501 23.228 1.00 97.88 305 ALA A CA 1
ATOM 2456 C C . ALA A 1 305 ? -13.836 5.867 23.899 1.00 97.88 305 ALA A C 1
ATOM 2458 O O . ALA A 1 305 ? -13.097 6.815 23.627 1.00 97.88 305 ALA A O 1
ATOM 2459 N N . ASP A 1 306 ? -14.817 5.978 24.792 1.00 96.06 306 ASP A N 1
ATOM 2460 C CA . ASP A 1 306 ? -14.966 7.093 25.727 1.00 96.06 306 ASP A CA 1
ATOM 2461 C C . ASP A 1 306 ? -14.041 6.923 26.957 1.00 96.06 306 ASP A C 1
ATOM 2463 O O . ASP A 1 306 ? -13.225 6.002 27.032 1.00 96.06 306 ASP A O 1
ATOM 2467 N N . ALA A 1 307 ? -14.134 7.822 27.942 1.00 95.56 307 ALA A N 1
ATOM 2468 C CA . ALA A 1 307 ? -13.325 7.739 29.165 1.00 95.56 307 ALA A CA 1
ATOM 2469 C C . ALA A 1 307 ? -13.654 6.522 30.055 1.00 95.56 307 ALA A C 1
ATOM 2471 O O . ALA A 1 307 ? -12.838 6.150 30.894 1.00 95.56 307 ALA A O 1
ATOM 2472 N N . ASN A 1 308 ? -14.822 5.908 29.865 1.00 95.75 308 ASN A N 1
ATOM 2473 C CA . ASN A 1 308 ? -15.272 4.718 30.582 1.00 95.75 308 ASN A CA 1
ATOM 2474 C C . ASN A 1 308 ? -14.956 3.423 29.810 1.00 95.75 308 ASN A C 1
ATOM 2476 O O . ASN A 1 308 ? -15.242 2.337 30.307 1.00 95.75 308 ASN A O 1
ATOM 2480 N N . GLY A 1 309 ? -14.377 3.526 28.608 1.00 93.88 309 GLY A N 1
ATOM 2481 C CA . GLY A 1 309 ? -14.085 2.390 27.736 1.00 93.88 309 GLY A CA 1
ATOM 2482 C C . GLY A 1 309 ? -15.251 1.962 26.839 1.00 93.88 309 GLY A C 1
ATOM 2483 O O . GLY A 1 309 ? -15.144 0.930 26.180 1.00 93.88 309 GLY A O 1
ATOM 2484 N N . ASN A 1 310 ? -16.350 2.722 26.781 1.00 97.31 310 ASN A N 1
ATOM 2485 C CA . ASN A 1 310 ? -17.459 2.420 25.875 1.00 97.31 310 ASN A CA 1
ATOM 2486 C C . ASN A 1 310 ? -17.133 2.917 24.471 1.00 97.31 310 ASN A C 1
ATOM 2488 O O . ASN A 1 310 ? -16.851 4.101 24.269 1.00 97.31 310 ASN A O 1
ATOM 2492 N N . PHE A 1 311 ? -17.211 2.023 23.493 1.00 98.25 311 PHE A N 1
ATOM 2493 C CA . PHE A 1 311 ? -16.945 2.373 22.107 1.00 98.25 311 PHE A CA 1
ATOM 2494 C C . PHE A 1 311 ? -18.172 2.956 21.405 1.00 98.25 311 PHE A C 1
ATOM 2496 O O . PHE A 1 311 ? -19.303 2.528 21.635 1.00 98.25 311 PHE A O 1
ATOM 2503 N N . HIS A 1 312 ? -17.931 3.918 20.523 1.00 98.19 312 HIS A N 1
ATOM 2504 C CA . HIS A 1 312 ? -18.927 4.516 19.645 1.00 98.19 312 HIS A CA 1
ATOM 2505 C C . HIS A 1 312 ? -18.270 5.017 18.354 1.00 98.19 312 HIS A C 1
ATOM 2507 O O . HIS A 1 312 ? -17.059 5.226 18.290 1.00 98.19 312 HIS A O 1
ATOM 2513 N N . TRP A 1 313 ? -19.085 5.209 17.319 1.00 98.56 313 TRP A N 1
ATOM 2514 C CA . TRP A 1 313 ? -18.668 5.861 16.082 1.00 98.56 313 TRP A CA 1
ATOM 2515 C C . TRP A 1 313 ? -18.835 7.376 16.207 1.00 98.56 313 TRP A C 1
ATOM 2517 O O . TRP A 1 313 ? -19.865 7.847 16.692 1.00 98.56 313 TRP A O 1
ATOM 2527 N N . GLN A 1 314 ? -17.847 8.139 15.743 1.00 98.12 314 GLN A N 1
ATOM 2528 C CA . GLN A 1 314 ? -17.936 9.597 15.627 1.00 98.12 314 GLN A CA 1
ATOM 2529 C C . GLN A 1 314 ? -17.423 10.078 14.268 1.00 98.12 314 GLN A C 1
ATOM 2531 O O . GLN A 1 314 ? -16.517 9.477 13.703 1.00 98.12 314 GLN A O 1
ATOM 2536 N N . SER A 1 315 ? -17.950 11.191 13.757 1.00 97.31 315 SER A N 1
ATOM 2537 C CA . SER A 1 315 ? -17.514 11.785 12.480 1.00 97.31 315 SER A CA 1
ATOM 2538 C C . SER A 1 315 ? -16.294 12.704 12.611 1.00 97.31 315 SER A C 1
ATOM 2540 O O . SER A 1 315 ? -15.673 13.074 11.619 1.00 97.31 315 SER A O 1
ATOM 2542 N N . THR A 1 316 ? -15.960 13.126 13.831 1.00 96.00 316 THR A N 1
ATOM 2543 C CA . THR A 1 316 ? -14.811 13.999 14.090 1.00 96.00 316 THR A CA 1
ATOM 2544 C C . THR A 1 316 ? -13.544 13.163 14.200 1.00 96.00 316 THR A C 1
ATOM 2546 O O . THR A 1 316 ? -13.522 12.157 14.909 1.00 96.00 316 THR A O 1
ATOM 2549 N N . TYR A 1 317 ? -12.469 13.600 13.543 1.00 95.44 317 TYR A N 1
ATOM 2550 C CA . TYR A 1 317 ? -11.172 12.937 13.651 1.00 95.44 317 TYR A CA 1
ATOM 2551 C C . TYR A 1 317 ? -10.729 12.837 15.127 1.00 95.44 317 TYR A C 1
ATOM 2553 O O . TYR A 1 317 ? -10.793 13.842 15.842 1.00 95.44 317 TYR A O 1
ATOM 2561 N N . PRO A 1 318 ? -10.283 11.660 15.605 1.00 96.44 318 PRO A N 1
ATOM 2562 C CA . PRO A 1 318 ? -9.996 11.444 17.016 1.00 96.44 318 PRO A CA 1
ATOM 2563 C C . PRO A 1 318 ? -8.799 12.261 17.502 1.00 96.44 318 PRO A C 1
ATOM 2565 O O . PRO A 1 318 ? -7.767 12.376 16.838 1.00 96.44 318 PRO A O 1
ATOM 2568 N N . THR A 1 319 ? -8.909 12.770 18.724 1.00 95.62 319 THR A N 1
ATOM 2569 C CA . THR A 1 319 ? -7.784 13.341 19.467 1.00 95.62 319 THR A CA 1
ATOM 2570 C C . THR A 1 319 ? -6.765 12.261 19.850 1.00 95.62 319 THR A C 1
ATOM 2572 O O . THR A 1 319 ? -7.077 11.070 19.906 1.00 95.62 319 THR A O 1
ATOM 2575 N N . THR A 1 320 ? -5.537 12.666 20.199 1.00 93.94 320 THR A N 1
ATOM 2576 C CA . THR A 1 320 ? -4.499 11.742 20.701 1.00 93.94 320 THR A CA 1
ATOM 2577 C C . THR A 1 320 ? -4.973 10.939 21.918 1.00 93.94 320 THR A C 1
ATOM 2579 O O . THR A 1 320 ? -4.701 9.747 22.029 1.00 93.94 320 THR A O 1
ATOM 2582 N N . THR A 1 321 ? -5.718 11.569 22.827 1.00 94.69 321 THR A N 1
ATOM 2583 C CA . THR A 1 321 ? -6.255 10.889 24.012 1.00 94.69 321 THR A CA 1
ATOM 2584 C C . THR A 1 321 ? -7.281 9.825 23.633 1.00 94.69 321 THR A C 1
ATOM 2586 O O . THR A 1 321 ? -7.242 8.730 24.186 1.00 94.69 321 THR A O 1
ATOM 2589 N N . GLU A 1 322 ? -8.170 10.121 22.682 1.00 96.94 322 GLU A N 1
ATOM 2590 C CA . GLU A 1 322 ? -9.174 9.174 22.183 1.00 96.94 322 GLU A CA 1
ATOM 2591 C C . GLU A 1 322 ? -8.540 7.972 21.496 1.00 96.94 322 GLU A C 1
ATOM 2593 O O . GLU A 1 322 ? -8.860 6.832 21.825 1.00 96.94 322 GLU A O 1
ATOM 2598 N N . VAL A 1 323 ? -7.598 8.188 20.583 1.00 96.19 323 VAL A N 1
ATOM 2599 C CA . VAL A 1 323 ? -6.978 7.071 19.861 1.00 96.19 323 VAL A CA 1
ATOM 2600 C C . VAL A 1 323 ? -6.140 6.177 20.788 1.00 96.19 323 VAL A C 1
ATOM 2602 O O . VAL A 1 323 ? -6.152 4.957 20.634 1.00 96.19 323 VAL A O 1
ATOM 2605 N N . ASN A 1 324 ? -5.489 6.735 21.817 1.00 95.19 324 ASN A N 1
ATOM 2606 C CA . ASN A 1 324 ? -4.704 5.955 22.786 1.00 95.19 324 ASN A CA 1
ATOM 2607 C C . ASN A 1 324 ? -5.557 4.978 23.615 1.00 95.19 324 ASN A C 1
ATOM 2609 O O . ASN A 1 324 ? -5.056 3.937 24.039 1.00 95.19 324 ASN A O 1
ATOM 2613 N N . ARG A 1 325 ? -6.842 5.286 23.834 1.00 95.19 325 ARG A N 1
ATOM 2614 C CA . ARG A 1 325 ? -7.792 4.413 24.552 1.00 95.19 325 ARG A CA 1
ATOM 2615 C C . ARG A 1 325 ? -8.608 3.495 23.636 1.00 95.19 325 ARG A C 1
ATOM 2617 O O . ARG A 1 325 ? -9.317 2.633 24.138 1.00 95.19 325 ARG A O 1
ATOM 2624 N N . SER A 1 326 ? -8.486 3.634 22.315 1.00 97.12 326 SER A N 1
ATOM 2625 C CA . SER A 1 326 ? -9.345 2.955 21.327 1.00 97.12 326 SER A CA 1
ATOM 2626 C C . SER A 1 326 ? -8.711 1.706 20.708 1.00 97.12 326 SER A C 1
ATOM 2628 O O . SER A 1 326 ? -9.021 1.338 19.579 1.00 97.12 326 SER A O 1
ATOM 2630 N N . ALA A 1 327 ? -7.796 1.055 21.428 1.00 95.25 327 ALA A N 1
ATOM 2631 C CA . ALA A 1 327 ? -7.143 -0.159 20.953 1.00 95.25 327 ALA A CA 1
ATOM 2632 C C . ALA A 1 327 ? -8.166 -1.290 20.742 1.00 95.25 327 ALA A C 1
ATOM 2634 O O . ALA A 1 327 ? -8.834 -1.699 21.690 1.00 95.25 327 ALA A O 1
ATOM 2635 N N . ILE A 1 328 ? -8.234 -1.845 19.527 1.00 95.75 328 ILE A N 1
ATOM 2636 C CA . ILE A 1 328 ? -9.115 -2.988 19.202 1.00 95.75 328 ILE A CA 1
ATOM 2637 C C . ILE A 1 328 ? -8.420 -4.350 19.366 1.00 95.75 328 ILE A C 1
ATOM 2639 O O . ILE A 1 328 ? -8.960 -5.393 19.010 1.00 95.75 328 ILE A O 1
ATOM 2643 N N . SER A 1 329 ? -7.204 -4.355 19.917 1.00 92.62 329 SER A N 1
ATOM 2644 C CA . SER A 1 329 ? -6.451 -5.562 20.248 1.00 92.62 329 SER A CA 1
ATOM 2645 C C . SER A 1 329 ? -5.810 -5.445 21.626 1.00 92.62 329 SER A C 1
ATOM 2647 O O . SER A 1 329 ? -5.358 -4.378 22.037 1.00 92.62 329 SER A O 1
ATOM 2649 N N . SER A 1 330 ? -5.712 -6.577 22.324 1.00 87.62 330 SER A N 1
ATOM 2650 C CA . SER A 1 330 ? -4.938 -6.707 23.562 1.00 87.62 330 SER A CA 1
ATOM 2651 C C . SER A 1 330 ? -3.432 -6.871 23.320 1.00 87.62 330 SER A C 1
ATOM 2653 O O . SER A 1 330 ? -2.656 -6.867 24.278 1.00 87.62 330 SER A O 1
ATOM 2655 N N . ARG A 1 331 ? -2.997 -7.028 22.061 1.00 91.06 331 ARG A N 1
ATOM 2656 C CA . ARG A 1 331 ? -1.592 -7.210 21.680 1.00 91.06 331 ARG A CA 1
ATOM 2657 C C . ARG A 1 331 ? -1.022 -5.960 21.021 1.00 91.06 331 ARG A C 1
ATOM 2659 O O . ARG A 1 331 ? -1.678 -5.316 20.212 1.00 91.06 331 ARG A O 1
ATOM 2666 N N . SER A 1 332 ? 0.248 -5.693 21.324 1.00 94.44 332 SER A N 1
ATOM 2667 C CA . SER A 1 332 ? 1.041 -4.689 20.616 1.00 94.44 332 SER A CA 1
ATOM 2668 C C . SER A 1 332 ? 1.486 -5.250 19.261 1.00 94.44 332 SER A C 1
ATOM 2670 O O . SER A 1 332 ? 2.274 -6.203 19.213 1.00 94.44 332 SER A O 1
ATOM 2672 N N . VAL A 1 333 ? 0.952 -4.702 18.169 1.00 95.44 333 VAL A N 1
ATOM 2673 C CA . VAL A 1 333 ? 1.152 -5.204 16.801 1.00 95.44 333 VAL A CA 1
ATOM 2674 C C . VAL A 1 333 ? 1.274 -4.074 15.777 1.00 95.44 333 VAL A C 1
ATOM 2676 O O . VAL A 1 333 ? 0.817 -2.954 16.005 1.00 95.44 333 VAL A O 1
ATOM 2679 N N . SER A 1 334 ? 1.874 -4.373 14.630 1.00 92.94 334 SER A N 1
ATOM 2680 C CA . SER A 1 334 ? 1.925 -3.518 13.440 1.00 92.94 334 SER A CA 1
ATOM 2681 C C . SER A 1 334 ? 1.212 -4.187 12.261 1.00 92.94 334 SER A C 1
ATOM 2683 O O . SER A 1 334 ? 1.086 -5.412 12.245 1.00 92.94 334 SER A O 1
ATOM 2685 N N . THR A 1 335 ? 0.760 -3.373 11.297 1.00 89.38 335 THR A N 1
ATOM 2686 C CA . THR A 1 335 ? 0.162 -3.808 10.017 1.00 89.38 335 THR A CA 1
ATOM 2687 C C . THR A 1 335 ? -0.981 -4.818 10.181 1.00 89.38 335 THR A C 1
ATOM 2689 O O . THR A 1 335 ? -0.863 -5.992 9.840 1.00 89.38 335 THR A O 1
ATOM 2692 N N . ALA A 1 336 ? -2.102 -4.348 10.736 1.00 94.00 336 ALA A N 1
ATOM 2693 C CA . ALA A 1 336 ? -3.302 -5.149 10.966 1.00 94.00 336 ALA A CA 1
ATOM 2694 C C . ALA A 1 336 ? -4.097 -5.377 9.670 1.00 94.00 336 ALA A C 1
ATOM 2696 O O . ALA A 1 336 ? -4.732 -4.459 9.167 1.00 94.00 336 ALA A O 1
ATOM 2697 N N . TRP A 1 337 ? -4.098 -6.599 9.147 1.00 97.19 337 TRP A N 1
ATOM 2698 C CA . TRP A 1 337 ? -4.872 -6.990 7.966 1.00 97.19 337 TRP A CA 1
ATOM 2699 C C . TRP A 1 337 ? -6.111 -7.766 8.378 1.00 97.19 337 TRP A C 1
ATOM 2701 O O . TRP A 1 337 ? -5.967 -8.826 8.991 1.00 97.19 337 TRP A O 1
ATOM 2711 N N . VAL A 1 338 ? -7.295 -7.252 8.048 1.00 98.12 338 VAL A N 1
ATOM 2712 C CA . VAL A 1 338 ? -8.572 -7.880 8.399 1.00 98.12 338 VAL A CA 1
ATOM 2713 C C . VAL A 1 338 ? -9.219 -8.534 7.186 1.00 98.12 338 VAL A C 1
ATOM 2715 O O . VAL A 1 338 ? -9.205 -7.984 6.089 1.00 98.12 338 VAL A O 1
ATOM 2718 N N . PHE A 1 339 ? -9.779 -9.722 7.392 1.00 97.25 339 PHE A N 1
ATOM 2719 C CA . PHE A 1 339 ? -10.613 -10.416 6.419 1.00 97.25 339 PHE A CA 1
ATOM 2720 C C . PHE A 1 339 ? -11.697 -11.238 7.118 1.00 97.25 339 PHE A C 1
ATOM 2722 O O . PHE A 1 339 ? -11.557 -11.590 8.288 1.00 97.25 339 PHE A O 1
ATOM 2729 N N . LYS A 1 340 ? -12.774 -11.564 6.406 1.00 97.31 340 LYS A N 1
ATOM 2730 C CA . LYS A 1 340 ? -13.862 -12.415 6.902 1.00 97.31 340 LYS A CA 1
ATOM 2731 C C . LYS A 1 340 ? -13.771 -13.814 6.300 1.00 97.31 340 LYS A C 1
ATOM 2733 O O . LYS A 1 340 ? -13.561 -13.949 5.098 1.00 97.31 340 LYS A O 1
ATOM 2738 N N . GLU A 1 341 ? -13.971 -14.828 7.132 1.00 94.94 341 GLU A N 1
ATOM 2739 C CA . GLU A 1 341 ? -14.209 -16.214 6.720 1.00 94.94 341 GLU A CA 1
ATOM 2740 C C . GLU A 1 341 ? -15.367 -16.757 7.569 1.00 94.94 341 GLU A C 1
ATOM 2742 O O . GLU A 1 341 ? -15.342 -16.670 8.802 1.00 94.94 341 GLU A O 1
ATOM 2747 N N . ASP A 1 342 ? -16.402 -17.281 6.909 1.00 93.06 342 ASP A N 1
ATOM 2748 C CA . ASP A 1 342 ? -17.688 -17.624 7.528 1.00 93.06 342 ASP A CA 1
ATOM 2749 C C . ASP A 1 342 ? -18.261 -16.453 8.371 1.00 93.06 342 ASP A C 1
ATOM 2751 O O . ASP A 1 342 ? -18.362 -15.319 7.901 1.00 93.06 342 ASP A O 1
ATOM 2755 N N . ASP A 1 343 ? -18.633 -16.716 9.628 1.00 94.50 343 ASP A N 1
ATOM 2756 C CA . ASP A 1 343 ? -19.215 -15.743 10.565 1.00 94.50 343 ASP A CA 1
ATOM 2757 C C . ASP A 1 343 ? -18.160 -15.065 11.465 1.00 94.50 343 ASP A C 1
ATOM 2759 O O . ASP A 1 343 ? -18.473 -14.608 12.576 1.00 94.50 343 ASP A O 1
ATOM 2763 N N . TRP A 1 344 ? -16.890 -15.077 11.050 1.00 97.69 344 TRP A N 1
ATOM 2764 C CA . TRP A 1 344 ? -15.779 -14.528 11.820 1.00 97.69 344 TRP A CA 1
ATOM 2765 C C . TRP A 1 344 ? -14.913 -13.597 10.985 1.00 97.69 344 TRP A C 1
ATOM 2767 O O . TRP A 1 344 ? -14.542 -13.887 9.851 1.00 97.69 344 TRP A O 1
ATOM 2777 N N . TYR A 1 345 ? -14.515 -12.504 11.621 1.00 98.25 345 TYR A N 1
ATOM 2778 C CA . TYR A 1 345 ? -13.460 -11.629 11.145 1.00 98.25 345 TYR A CA 1
ATOM 2779 C C . TYR A 1 345 ? -12.150 -12.083 11.756 1.00 98.25 345 TYR A C 1
ATOM 2781 O O . TYR A 1 345 ? -12.089 -12.366 12.953 1.00 98.25 345 TYR A O 1
ATOM 2789 N N . TYR A 1 346 ? -11.106 -12.133 10.946 1.00 97.94 346 TYR A N 1
ATOM 2790 C CA . TYR A 1 346 ? -9.756 -12.490 11.327 1.00 97.94 346 TYR A CA 1
ATOM 2791 C C . TYR A 1 346 ? -8.835 -11.314 11.053 1.00 97.94 346 TYR A C 1
ATOM 2793 O O . TYR A 1 346 ? -8.875 -10.729 9.979 1.00 97.94 346 TYR A O 1
ATOM 2801 N N . MET A 1 347 ? -7.977 -10.994 12.017 1.00 97.75 347 MET A N 1
ATOM 2802 C CA . MET A 1 347 ? -6.931 -9.991 11.872 1.00 97.75 347 MET A CA 1
ATOM 2803 C C . MET A 1 347 ? -5.571 -10.666 11.957 1.00 97.75 347 MET A C 1
ATOM 2805 O O . MET A 1 347 ? -5.227 -11.216 13.007 1.00 97.75 347 MET A O 1
ATOM 2809 N N . THR A 1 348 ? -4.776 -10.582 10.894 1.00 96.69 348 THR A N 1
ATOM 2810 C CA . THR A 1 348 ? -3.355 -10.948 10.933 1.00 96.69 348 THR A CA 1
ATOM 2811 C C . THR A 1 348 ? -2.493 -9.713 11.135 1.00 96.69 348 THR A C 1
ATOM 2813 O O . THR A 1 348 ? -2.724 -8.698 10.485 1.00 96.69 348 THR A O 1
ATOM 2816 N N . ALA A 1 349 ? -1.504 -9.782 12.024 1.00 95.94 349 ALA A N 1
ATOM 2817 C CA . ALA A 1 349 ? -0.638 -8.643 12.319 1.00 95.94 349 ALA A CA 1
ATOM 2818 C C . ALA A 1 349 ? 0.754 -9.087 12.789 1.00 95.94 349 ALA A C 1
ATOM 2820 O O . ALA A 1 349 ? 0.907 -10.137 13.420 1.00 95.94 349 ALA A O 1
ATOM 2821 N N . GLN A 1 350 ? 1.774 -8.273 12.525 1.00 95.19 350 GLN A N 1
ATOM 2822 C CA . GLN A 1 350 ? 3.135 -8.521 12.999 1.00 95.19 350 GLN A CA 1
ATOM 2823 C C . GLN A 1 350 ? 3.287 -8.103 14.463 1.00 95.19 350 GLN A C 1
ATOM 2825 O O . GLN A 1 350 ? 2.779 -7.067 14.881 1.00 95.19 350 GLN A O 1
ATOM 2830 N N . GLY A 1 351 ? 4.024 -8.879 15.260 1.00 94.19 351 GLY A N 1
ATOM 2831 C CA . GLY A 1 351 ? 4.384 -8.464 16.614 1.00 94.19 351 GLY A CA 1
ATOM 2832 C C . GLY A 1 351 ? 5.258 -7.210 16.629 1.00 94.19 351 GLY A C 1
ATOM 2833 O O . GLY A 1 351 ? 6.273 -7.146 15.942 1.00 94.19 351 GLY A O 1
ATOM 2834 N N . TYR A 1 352 ? 4.898 -6.225 17.446 1.00 93.38 352 TYR A N 1
ATOM 2835 C CA . TYR A 1 352 ? 5.685 -5.003 17.611 1.00 93.38 352 TYR A CA 1
ATOM 2836 C C . TYR A 1 352 ? 6.736 -5.174 18.732 1.00 93.38 352 TYR A C 1
ATOM 2838 O O . TYR A 1 352 ? 6.425 -5.754 19.770 1.00 93.38 352 TYR A O 1
ATOM 2846 N N . VAL A 1 353 ? 7.989 -4.706 18.612 1.00 90.75 353 VAL A N 1
ATOM 2847 C CA . VAL A 1 353 ? 8.623 -3.953 17.506 1.00 90.75 353 VAL A CA 1
ATOM 2848 C C . VAL A 1 353 ? 9.389 -4.909 16.576 1.00 90.75 353 VAL A C 1
ATOM 2850 O O . VAL A 1 353 ? 10.277 -5.619 17.045 1.00 90.75 353 VAL A O 1
ATOM 2853 N N . PHE A 1 354 ? 9.084 -4.912 15.270 1.00 90.56 354 PHE A N 1
ATOM 2854 C CA . PHE A 1 354 ? 9.746 -5.749 14.243 1.00 90.56 354 PHE A CA 1
ATOM 2855 C C . PHE A 1 354 ? 9.893 -7.234 14.630 1.00 90.56 354 PHE A C 1
ATOM 2857 O O . PHE A 1 354 ? 10.883 -7.899 14.308 1.00 90.56 354 PHE A O 1
ATOM 2864 N N . GLY A 1 355 ? 8.907 -7.760 15.354 1.00 90.75 355 GLY A N 1
ATOM 2865 C CA . GLY A 1 355 ? 8.867 -9.142 15.795 1.00 90.75 355 GLY A CA 1
ATOM 2866 C C . GLY A 1 355 ? 8.800 -10.102 14.612 1.00 90.75 355 GLY A C 1
ATOM 2867 O O . GLY A 1 355 ? 8.238 -9.803 13.559 1.00 90.75 355 GLY A O 1
ATOM 2868 N N . LYS A 1 356 ? 9.365 -11.296 14.798 1.00 90.00 356 LYS A N 1
ATOM 2869 C CA . LYS A 1 356 ? 9.259 -12.391 13.818 1.00 90.00 356 LYS A CA 1
ATOM 2870 C C . LYS A 1 356 ? 7.923 -13.130 13.922 1.00 90.00 356 LYS A C 1
ATOM 2872 O O . LYS A 1 356 ? 7.617 -13.963 13.077 1.00 90.00 356 LYS A O 1
ATOM 2877 N N . GLN A 1 357 ? 7.165 -12.871 14.987 1.00 88.50 357 GLN A N 1
ATOM 2878 C CA . GLN A 1 357 ? 5.859 -13.459 15.228 1.00 88.50 357 GLN A CA 1
ATOM 2879 C C . GLN A 1 357 ? 4.807 -12.783 14.347 1.00 88.50 357 GLN A C 1
ATOM 2881 O O . GLN A 1 357 ? 4.718 -11.554 14.313 1.00 88.50 357 GLN A O 1
ATOM 2886 N N . LEU A 1 358 ? 3.975 -13.601 13.708 1.00 90.25 358 LEU A N 1
ATOM 2887 C CA . LEU A 1 358 ? 2.725 -13.182 13.086 1.00 90.25 358 LEU A CA 1
ATOM 2888 C C . LEU A 1 358 ? 1.585 -13.693 13.966 1.00 90.25 358 LEU A C 1
ATOM 2890 O O . LEU A 1 358 ? 1.510 -14.882 14.277 1.00 90.25 358 LEU A O 1
ATOM 2894 N N . TYR A 1 359 ? 0.739 -12.778 14.420 1.00 91.94 359 TYR A N 1
ATOM 2895 C CA . TYR A 1 359 ? -0.445 -13.085 15.208 1.00 91.94 359 TYR A CA 1
ATOM 2896 C C . TYR A 1 359 ? -1.656 -13.182 14.293 1.00 91.94 359 TYR A C 1
ATOM 2898 O O . TYR A 1 359 ? -1.761 -12.422 13.336 1.00 91.94 359 TYR A O 1
ATOM 2906 N N . ILE A 1 360 ? -2.585 -14.069 14.641 1.00 93.25 360 ILE A N 1
ATOM 2907 C CA . ILE A 1 360 ? -3.950 -14.064 14.123 1.00 93.25 360 ILE A CA 1
ATOM 2908 C C . ILE A 1 360 ? -4.912 -13.901 15.301 1.00 93.25 360 ILE A C 1
ATOM 2910 O O . ILE A 1 360 ? -4.769 -14.554 16.337 1.00 93.25 360 ILE A O 1
ATOM 2914 N N . MET A 1 361 ? -5.855 -12.979 15.168 1.00 94.06 361 MET A N 1
ATOM 2915 C CA . MET A 1 361 ? -6.905 -12.671 16.141 1.00 94.06 361 MET A CA 1
ATOM 2916 C C . MET A 1 361 ? -8.254 -12.799 15.441 1.00 94.06 361 MET A C 1
ATOM 2918 O O . MET A 1 361 ? -8.294 -12.755 14.216 1.00 94.06 361 MET A O 1
ATOM 2922 N N . ARG A 1 362 ? -9.350 -12.960 16.191 1.00 95.50 362 ARG A N 1
ATOM 2923 C CA . ARG A 1 362 ? -10.693 -13.023 15.602 1.00 95.50 362 ARG A CA 1
ATOM 2924 C C . ARG A 1 362 ? -11.716 -12.186 16.356 1.00 95.50 362 ARG A C 1
ATOM 2926 O O . ARG A 1 362 ? -11.588 -12.013 17.567 1.00 95.50 362 ARG A O 1
ATOM 2933 N N . SER A 1 363 ? -12.747 -11.745 15.649 1.00 97.06 363 SER A N 1
ATOM 2934 C CA . SER A 1 363 ? -13.857 -10.942 16.161 1.00 97.06 363 SER A CA 1
ATOM 2935 C C . SER A 1 363 ? -15.165 -11.312 15.452 1.00 97.06 363 SER A C 1
ATOM 2937 O O . SER A 1 363 ? -15.160 -11.924 14.385 1.00 97.06 363 SER A O 1
ATOM 2939 N N . ARG A 1 364 ? -16.300 -10.956 16.062 1.00 96.94 364 ARG A N 1
ATOM 2940 C CA . ARG A 1 364 ? -17.636 -11.062 15.443 1.00 96.94 364 ARG A CA 1
ATOM 2941 C C . ARG A 1 364 ? -17.998 -9.862 14.571 1.00 96.94 364 ARG A C 1
ATOM 2943 O O . ARG A 1 364 ? -18.986 -9.928 13.857 1.00 96.94 364 ARG A O 1
ATOM 2950 N N . ASN A 1 365 ? -17.203 -8.804 14.645 1.00 96.94 365 ASN A N 1
ATOM 2951 C CA . ASN A 1 365 ? -17.339 -7.590 13.853 1.00 96.94 365 ASN A CA 1
ATOM 2952 C C . ASN A 1 365 ? -15.971 -7.247 13.245 1.00 96.94 365 ASN A C 1
ATOM 2954 O O . ASN A 1 365 ? -14.960 -7.623 13.858 1.00 96.94 365 ASN A O 1
ATOM 2958 N N . PRO A 1 366 ? -15.947 -6.574 12.086 1.00 95.38 366 PRO A N 1
ATOM 2959 C CA . PRO A 1 366 ? -14.714 -6.140 11.431 1.00 95.38 366 PRO A CA 1
ATOM 2960 C C . PRO A 1 366 ? -13.859 -5.224 12.314 1.00 95.38 366 PRO A C 1
ATOM 2962 O O . PRO A 1 366 ? -14.416 -4.464 13.141 1.00 95.38 366 PRO A O 1
#